Protein AF-A0A9D5VWL2-F1 (afdb_monomer)

Mean predicted aligned error: 18.26 Å

Secondary structure (DSSP, 8-state):
--SSTTTS-HHHHHHHHHHHHHHHHH-GGGTEEEEEEEEEEEETTEEEEEEEEEE-HHHHHHHHHHHHHHHHTTSPEEEEEEEEE-TT-SS-B-TT-TT-TT---HHHHHHHHHHHHTT-EEE-GGGT-S---GGGGG--SS--HHHHHHHHHHTT-SEEEEEEEEEEEEEEEETTTEEEEEEEEEEEEEETTTTEEEEEEEEEEEEEESSHHHHHHHHHHHHHHHHHHHHHHHHHHHHHHS----TTS-EEEEEEEES--SHHHHHHHHHHHHTSTTEEEEEEEEE-SSEEEEEEEESS-HHHHHHHHHT---SSEEEEEEEE-SSEEEEEEEE--

Solvent-accessible surface area (backbone atoms only — not comparable to full-atom values): 18594 Å² total; per-residue (Å²): 142,82,82,64,70,90,80,47,63,68,68,62,49,66,76,41,41,68,63,53,50,52,56,51,69,71,49,51,73,78,38,48,74,47,74,45,80,75,46,77,49,83,53,99,91,48,80,48,74,44,68,49,69,47,63,41,63,69,55,51,50,54,55,47,49,52,47,53,50,55,71,61,64,75,44,62,40,30,30,61,50,47,15,35,27,51,54,89,56,94,58,71,44,35,39,69,36,71,91,48,40,66,44,76,48,72,63,48,52,52,47,46,54,53,41,42,77,73,63,37,44,70,46,61,61,45,80,73,60,92,77,71,67,75,88,37,70,82,60,57,69,70,69,52,72,66,55,45,40,56,53,26,55,77,69,70,26,46,27,31,38,40,28,46,35,38,24,42,82,47,93,53,63,56,78,96,56,34,34,29,14,29,3,39,27,39,42,39,28,29,35,44,91,77,68,44,78,60,30,68,33,75,29,70,29,75,31,79,28,67,46,62,52,61,23,11,51,53,10,27,52,49,8,44,52,54,28,44,54,51,32,48,51,36,47,50,46,55,66,57,66,40,77,64,82,50,91,76,67,56,42,74,34,38,35,43,36,31,63,38,61,48,61,71,58,42,52,52,49,53,49,54,51,60,71,32,90,47,43,77,46,78,44,81,73,44,86,52,77,41,42,34,32,34,39,30,36,28,45,67,53,50,67,60,51,52,55,56,56,71,70,59,85,57,92,64,34,50,75,45,77,80,44,81,46,92,57,27,38,35,34,34,48,39,78,54,130

Radius of gyration: 28.75 Å; Cα contacts (8 Å, |Δi|>4): 611; chains: 1; bounding box: 78×52×86 Å

pLDDT: mean 79.82, std 15.48, range [30.97, 97.81]

Foldseek 3Di:
DPPPPVPDDPVLCVVCVVVLVCVCVVCVVQFFPDKDFPDWDDDDPDIDTDIDTDTDPVSSVVVVVVVVCVVLVPAFEEEEWEWEAFVPDPDTDTLLAQVHNLDDDPLSVLLCVVCVVVSHHYDDCSVPDPGDDPVSNPPDNADDLVRQLVVCVVVVTQKYKYKYKYKDWDPDDDPPQKTKIKIKMWIWMAGSVPSDTQDIDIFMFIDIDRDRRVRRVVRRSVRSNVRSVRRVCSNVVVVPVCPHPPPDFWDKAKEKEFQCLDVVLVVVLQVVLCVQPQWDDWDFPADDNGITMIITIGRDFQVVSVVSLQPDDDDFWDKDFPDTDRRYTYIYTGGDD

Sequence (337 aa):
ILATYDVIPQDLLIKNFQVLNELIYSDPNKFIQSYKVLTNAKSANIYRVIIEATVVNQKIQEALSKIITASTSNMPKILIAVSEQTIGDKSFKYFWDIKNPFVKTDSEQNIAEKLKTKGFTTIMPSSVLKTLPDDLANYTPELDNKQAIDLANMFQAEVIIIGKAASAIGENTMGSNLKSLNGNVNLKAFRVQTGEEIAASNKTATIANSNEVIGGKEALKQAVSTACDEIINQIISLSQNKPKATTGGGINLEILVEGASSLAYFEAFTKALKETEGVKEVKIKEMGVDANTLAISFKGISKSLAEALMTKQFEQFGINIYEVSDTGLKIKIIPKN

Nearest PDB structures (foldseek):
  4hrv-assembly1_B  TM=5.912E-01  e=1.262E-05  Neisseria meningitidis
  4uv2-assembly2_M  TM=5.137E-01  e=5.556E-06  Escherichia coli str. K-12 substr. MC4100
  4kwy-assembly1_A  TM=4.530E-01  e=1.123E-05  Caulobacter vibrioides CB15
  4kwy-assembly2_B  TM=4.613E-01  e=2.550E-05  Caulobacter vibrioides CB15
  1ozb-assembly2_G  TM=5.161E-01  e=8.799E-02  Haemophilus influenzae

Structure (mmCIF, N/CA/C/O backbone):
data_AF-A0A9D5VWL2-F1
#
_entry.id   AF-A0A9D5VWL2-F1
#
loop_
_atom_site.group_PDB
_atom_site.id
_atom_site.type_symbol
_atom_site.label_atom_id
_atom_site.label_alt_id
_atom_site.label_comp_id
_atom_site.label_asym_id
_atom_site.label_entity_id
_atom_site.label_seq_id
_atom_site.pdbx_PDB_ins_code
_atom_site.Cartn_x
_atom_site.Cartn_y
_atom_site.Cartn_z
_atom_site.occupancy
_atom_site.B_iso_or_equiv
_atom_site.auth_seq_id
_atom_site.auth_comp_id
_atom_site.auth_asym_id
_atom_site.auth_atom_id
_atom_site.pdbx_PDB_model_num
ATOM 1 N N . ILE A 1 1 ? 4.594 17.806 38.365 1.00 41.31 1 ILE A N 1
ATOM 2 C CA . ILE A 1 1 ? 4.865 17.624 36.915 1.00 41.31 1 ILE A CA 1
ATOM 3 C C . ILE A 1 1 ? 6.254 18.197 36.598 1.00 41.31 1 ILE A C 1
ATOM 5 O O . ILE A 1 1 ? 6.394 19.076 35.767 1.00 41.31 1 ILE A O 1
ATOM 9 N N . LEU A 1 2 ? 7.290 17.762 37.322 1.00 35.09 2 LEU A N 1
ATOM 10 C CA . LEU A 1 2 ? 8.664 18.271 37.150 1.00 35.09 2 LEU A CA 1
ATOM 11 C C . LEU A 1 2 ? 9.697 17.143 36.988 1.00 35.09 2 LEU A C 1
ATOM 13 O O . LEU A 1 2 ? 10.868 17.425 36.806 1.00 35.09 2 LEU A O 1
ATOM 17 N N . ALA A 1 3 ? 9.263 15.877 36.989 1.00 40.19 3 ALA A N 1
ATOM 18 C CA . ALA A 1 3 ? 10.139 14.705 36.875 1.00 40.19 3 ALA A CA 1
ATOM 19 C C . ALA A 1 3 ? 10.016 13.963 35.525 1.00 40.19 3 ALA A C 1
ATOM 21 O O . ALA A 1 3 ? 10.577 12.889 35.360 1.00 40.19 3 ALA A O 1
ATOM 22 N N . THR A 1 4 ? 9.259 14.496 34.559 1.00 44.75 4 THR A N 1
ATOM 23 C CA . THR A 1 4 ? 8.982 13.828 33.269 1.00 44.75 4 THR A CA 1
ATOM 24 C C . THR A 1 4 ? 9.866 14.292 32.108 1.00 44.75 4 THR A C 1
ATOM 26 O O . THR A 1 4 ? 9.791 13.696 31.037 1.00 44.75 4 THR A O 1
ATOM 29 N N . TYR A 1 5 ? 10.702 15.320 32.295 1.00 42.91 5 TYR A N 1
ATOM 30 C CA . TYR A 1 5 ? 11.527 15.888 31.219 1.00 42.91 5 TYR A CA 1
ATOM 31 C C . TYR A 1 5 ? 12.789 15.073 30.904 1.00 42.91 5 TYR A C 1
ATOM 33 O O . TYR A 1 5 ? 13.210 15.054 29.754 1.00 42.91 5 TYR A O 1
ATOM 41 N N . ASP A 1 6 ? 13.337 14.332 31.870 1.00 46.66 6 ASP A N 1
ATOM 42 C CA . ASP A 1 6 ? 14.599 13.596 31.678 1.00 46.66 6 ASP A CA 1
ATOM 43 C C . ASP A 1 6 ? 14.437 12.230 30.989 1.00 46.66 6 ASP A C 1
ATOM 45 O O . ASP A 1 6 ? 15.422 11.542 30.729 1.00 46.66 6 ASP A O 1
ATOM 49 N N . VAL A 1 7 ? 13.203 11.805 30.692 1.00 51.38 7 VAL A N 1
ATOM 50 C CA . VAL A 1 7 ? 12.918 10.428 30.238 1.00 51.38 7 VAL A CA 1
ATOM 51 C C . VAL A 1 7 ? 12.202 10.381 28.880 1.00 51.38 7 VAL A C 1
ATOM 53 O O . VAL A 1 7 ? 12.113 9.312 28.278 1.00 51.38 7 VAL A O 1
ATOM 56 N N . ILE A 1 8 ? 11.684 11.504 28.362 1.00 52.38 8 ILE A N 1
ATOM 57 C CA . ILE A 1 8 ? 10.807 11.502 27.177 1.00 52.38 8 ILE A CA 1
ATOM 58 C C . ILE A 1 8 ? 11.130 12.682 26.247 1.00 52.38 8 ILE A C 1
ATOM 60 O O . ILE A 1 8 ? 11.147 13.824 26.708 1.00 52.38 8 ILE A O 1
ATOM 64 N N . PRO A 1 9 ? 11.310 12.451 24.929 1.00 54.66 9 PRO A N 1
ATOM 65 C CA . PRO A 1 9 ? 11.438 13.528 23.953 1.00 54.66 9 PRO A CA 1
ATOM 66 C C . PRO A 1 9 ? 10.225 14.466 23.994 1.00 54.66 9 PRO A C 1
ATOM 68 O O . PRO A 1 9 ? 9.074 14.021 23.981 1.00 54.66 9 PRO A O 1
ATOM 71 N N . GLN A 1 10 ? 10.483 15.771 24.013 1.00 52.12 10 GLN A N 1
ATOM 72 C CA . GLN A 1 10 ? 9.472 16.817 24.191 1.00 52.12 10 GLN A CA 1
ATOM 73 C C . GLN A 1 10 ? 8.321 16.730 23.169 1.00 52.12 10 GLN A C 1
ATOM 75 O O . GLN A 1 10 ? 7.158 16.943 23.517 1.00 52.12 10 GLN A O 1
ATOM 80 N N . ASP A 1 11 ? 8.616 16.314 21.939 1.00 54.50 11 ASP A N 1
ATOM 81 C CA . ASP A 1 11 ? 7.633 16.192 20.855 1.00 54.50 11 ASP A CA 1
ATOM 82 C C . ASP A 1 11 ? 6.585 15.094 21.115 1.00 54.50 11 ASP A C 1
ATOM 84 O O . ASP A 1 11 ? 5.405 15.238 20.781 1.00 54.50 11 ASP A O 1
ATOM 88 N N . LEU A 1 12 ? 6.995 13.998 21.764 1.00 52.16 12 LEU A N 1
ATOM 89 C CA . LEU A 1 12 ? 6.129 12.869 22.122 1.00 52.16 12 LEU A CA 1
ATOM 90 C C . LEU A 1 12 ? 5.201 13.204 23.293 1.00 52.16 12 LEU A C 1
ATOM 92 O O . LEU A 1 12 ? 4.050 12.754 23.304 1.00 52.16 12 LEU A O 1
ATOM 96 N N . LEU A 1 13 ? 5.687 14.015 24.239 1.00 58.09 13 LEU A N 1
ATOM 97 C CA . LEU A 1 13 ? 4.902 14.550 25.352 1.00 58.09 13 LEU A CA 1
ATOM 98 C C . LEU A 1 13 ? 3.802 15.484 24.855 1.00 58.09 13 LEU A C 1
ATOM 100 O O . LEU A 1 13 ? 2.656 15.337 25.267 1.00 58.09 13 LEU A O 1
ATOM 104 N N . ILE A 1 14 ? 4.132 16.410 23.950 1.00 58.59 14 ILE A N 1
ATOM 105 C CA . ILE A 1 14 ? 3.170 17.384 23.417 1.00 58.59 14 ILE A CA 1
ATOM 106 C C . ILE A 1 14 ? 2.076 16.673 22.613 1.00 58.59 14 ILE A C 1
ATOM 108 O O . ILE A 1 14 ? 0.892 16.940 22.815 1.00 58.59 14 ILE A O 1
ATOM 112 N N . LYS A 1 15 ? 2.452 15.723 21.745 1.00 54.62 15 LYS A N 1
ATOM 113 C CA . LYS A 1 15 ? 1.503 15.011 20.875 1.00 54.62 15 LYS A CA 1
ATOM 114 C C . LYS A 1 15 ? 0.511 14.133 21.645 1.00 54.62 15 LYS A C 1
ATOM 116 O O . LYS A 1 15 ? -0.630 13.995 21.216 1.00 54.62 15 LYS A O 1
ATOM 121 N N . ASN A 1 16 ? 0.933 13.546 22.765 1.00 55.56 16 ASN A N 1
ATOM 122 C CA . ASN A 1 16 ? 0.129 12.582 23.524 1.00 55.56 16 ASN A CA 1
ATOM 123 C C . ASN A 1 16 ? -0.285 13.098 24.914 1.00 55.56 16 ASN A C 1
ATOM 125 O O . ASN A 1 16 ? -0.744 12.312 25.742 1.00 55.56 16 ASN A O 1
ATOM 129 N N . PHE A 1 17 ? -0.148 14.405 25.174 1.00 59.59 17 PHE A N 1
ATOM 130 C CA . PHE A 1 17 ? -0.341 15.012 26.495 1.00 59.59 17 PHE A CA 1
ATOM 131 C C . PHE A 1 17 ? -1.689 14.656 27.126 1.00 59.59 17 PHE A C 1
ATOM 133 O O . PHE A 1 17 ? -1.739 14.286 28.292 1.00 59.59 17 PHE A O 1
ATOM 140 N N . GLN A 1 18 ? -2.776 14.706 26.354 1.00 55.84 18 GLN A N 1
ATOM 141 C CA . GLN A 1 18 ? -4.122 14.433 26.859 1.00 55.84 18 GLN A CA 1
ATOM 142 C C . GLN A 1 18 ? -4.289 12.981 27.339 1.00 55.84 18 GLN A C 1
ATOM 144 O O . GLN A 1 18 ? -4.791 12.753 28.436 1.00 55.84 18 GLN A O 1
ATOM 149 N N . VAL A 1 19 ? -3.794 12.013 26.563 1.00 60.94 19 VAL A N 1
ATOM 150 C CA . VAL A 1 19 ? -3.854 10.576 26.890 1.00 60.94 19 VAL A CA 1
ATOM 151 C C . VAL A 1 19 ? -2.970 10.253 28.095 1.00 60.94 19 VAL A C 1
ATOM 153 O O . VAL A 1 19 ? -3.356 9.486 28.976 1.00 60.94 19 VAL A O 1
ATOM 156 N N . LEU A 1 20 ? -1.790 10.877 28.164 1.00 60.69 20 LEU A N 1
ATOM 157 C CA . LEU A 1 20 ? -0.893 10.777 29.314 1.00 60.69 20 LEU A CA 1
ATOM 158 C C . LEU A 1 20 ? -1.557 11.300 30.586 1.00 60.69 20 LEU A C 1
ATOM 160 O O . LEU A 1 20 ? -1.465 10.669 31.638 1.00 60.69 20 LEU A O 1
ATOM 164 N N . ASN A 1 21 ? -2.246 12.433 30.472 1.00 61.19 21 ASN A N 1
ATOM 165 C CA . ASN A 1 21 ? -2.951 13.053 31.578 1.00 61.19 21 ASN A CA 1
ATOM 166 C C . ASN A 1 21 ? -4.068 12.138 32.087 1.00 61.19 21 ASN A C 1
ATOM 168 O O . ASN A 1 21 ? -4.123 11.832 33.274 1.00 61.19 21 ASN A O 1
ATOM 172 N N . GLU A 1 22 ? -4.918 11.644 31.188 1.00 63.41 22 GLU A N 1
ATOM 173 C CA . GLU A 1 22 ? -6.019 10.742 31.534 1.00 63.41 22 GLU A CA 1
ATOM 174 C C . GLU A 1 22 ? -5.522 9.451 32.190 1.00 63.41 22 GLU A C 1
ATOM 176 O O . GLU A 1 22 ? -6.077 9.041 33.206 1.00 63.41 22 GLU A O 1
ATOM 181 N N . LEU A 1 23 ? -4.441 8.841 31.695 1.00 65.12 23 LEU A N 1
ATOM 182 C CA . LEU A 1 23 ? -3.920 7.601 32.272 1.00 65.12 23 LEU A CA 1
ATOM 183 C C . LEU A 1 23 ? -3.335 7.811 33.674 1.00 65.12 23 LEU A C 1
ATOM 185 O O . LEU A 1 23 ? -3.637 7.041 34.586 1.00 65.12 23 LEU A O 1
ATOM 189 N N . ILE A 1 24 ? -2.529 8.859 33.863 1.00 63.41 24 ILE A N 1
ATOM 190 C CA . ILE A 1 24 ? -1.919 9.163 35.165 1.00 63.41 24 ILE A CA 1
ATOM 191 C C . ILE A 1 24 ? -2.998 9.546 36.188 1.00 63.41 24 ILE A C 1
ATOM 193 O O . ILE A 1 24 ? -2.914 9.136 37.346 1.00 63.41 24 ILE A O 1
ATOM 197 N N . TYR A 1 25 ? -4.032 10.282 35.767 1.00 65.06 25 TYR A N 1
ATOM 198 C CA . TYR A 1 25 ? -5.139 10.675 36.642 1.00 65.06 25 TYR A CA 1
ATOM 199 C C . TYR A 1 25 ? -6.195 9.584 36.847 1.00 65.06 25 TYR A C 1
ATOM 201 O O . TYR A 1 25 ? -6.913 9.643 37.842 1.00 65.06 25 TYR A O 1
ATOM 209 N N . SER A 1 26 ? -6.282 8.586 35.961 1.00 66.44 26 SER A N 1
ATOM 210 C CA . SER A 1 26 ? -7.249 7.486 36.087 1.00 66.44 26 SER A CA 1
ATOM 211 C C . SER A 1 26 ? -6.971 6.581 37.286 1.00 66.44 26 SER A C 1
ATOM 213 O O . SER A 1 26 ? -7.908 6.080 37.904 1.00 66.44 26 SER A O 1
ATOM 215 N N . ASP A 1 27 ? -5.697 6.382 37.638 1.00 70.31 27 ASP A N 1
ATOM 216 C CA . ASP A 1 27 ? -5.312 5.593 38.807 1.00 70.31 27 ASP A CA 1
ATOM 217 C C . ASP A 1 27 ? -3.950 6.039 39.375 1.00 70.31 27 ASP A C 1
ATOM 219 O O . ASP A 1 27 ? -2.923 5.378 39.173 1.00 70.31 27 ASP A O 1
ATOM 223 N N . PRO A 1 28 ? -3.912 7.170 40.103 1.00 66.75 28 PRO A N 1
ATOM 224 C CA . PRO A 1 28 ? -2.672 7.735 40.635 1.00 66.75 28 PRO A CA 1
ATOM 225 C C . PRO A 1 28 ? -1.938 6.782 41.590 1.00 66.75 28 PRO A C 1
ATOM 227 O O . PRO A 1 28 ? -0.707 6.781 41.662 1.00 66.75 28 PRO A O 1
ATOM 230 N N . ASN A 1 29 ? -2.686 5.921 42.289 1.00 70.62 29 ASN A N 1
ATOM 231 C CA . ASN A 1 29 ? -2.156 4.978 43.275 1.00 70.62 29 ASN A CA 1
ATOM 232 C C . ASN A 1 29 ? -1.270 3.898 42.641 1.00 70.62 29 ASN A C 1
ATOM 234 O O . ASN A 1 29 ? -0.417 3.325 43.317 1.00 70.62 29 ASN A O 1
ATOM 238 N N . LYS A 1 30 ? -1.418 3.630 41.337 1.00 72.44 30 LYS A N 1
ATOM 239 C CA . LYS A 1 30 ? -0.537 2.695 40.622 1.00 72.44 30 LYS A CA 1
ATOM 240 C C . LYS A 1 30 ? 0.874 3.236 40.418 1.00 72.44 30 LYS A C 1
ATOM 242 O O . LYS A 1 30 ? 1.800 2.430 40.293 1.00 72.44 30 LYS A O 1
ATOM 247 N N . PHE A 1 31 ? 1.039 4.558 40.386 1.00 70.62 31 PHE A N 1
ATOM 248 C CA . PHE A 1 31 ? 2.293 5.224 40.023 1.00 70.62 31 PHE A CA 1
ATOM 249 C C . PHE A 1 31 ? 3.045 5.804 41.224 1.00 70.62 31 PHE A C 1
ATOM 251 O O . PHE A 1 31 ? 4.252 6.025 41.130 1.00 70.62 31 PHE A O 1
ATOM 258 N N . ILE A 1 32 ? 2.360 6.025 42.347 1.00 76.88 32 ILE A N 1
ATOM 259 C CA . ILE A 1 32 ? 2.941 6.573 43.577 1.00 76.88 32 ILE A CA 1
ATOM 260 C C . ILE A 1 32 ? 3.442 5.424 44.463 1.00 76.88 32 ILE A C 1
ATOM 262 O O . ILE A 1 32 ? 2.683 4.534 44.831 1.00 76.88 32 ILE A O 1
ATOM 266 N N . GLN A 1 33 ? 4.727 5.445 44.813 1.00 78.00 33 GLN A N 1
ATOM 267 C CA . GLN A 1 33 ? 5.348 4.498 45.744 1.00 78.00 33 GLN A CA 1
ATOM 268 C C . GLN A 1 33 ? 5.167 4.934 47.198 1.00 78.00 33 GLN A C 1
ATOM 270 O O . GLN A 1 33 ? 4.876 4.122 48.072 1.00 78.00 33 GLN A O 1
ATOM 275 N N . SER A 1 34 ? 5.360 6.222 47.460 1.00 78.88 34 SER A N 1
ATOM 276 C CA . SER A 1 34 ? 5.149 6.830 48.768 1.00 78.88 34 SER A CA 1
ATOM 277 C C . SER A 1 34 ? 4.884 8.318 48.603 1.00 78.88 34 SER A C 1
ATOM 279 O O . SER A 1 34 ? 5.230 8.912 47.582 1.00 78.88 34 SER A O 1
ATOM 281 N N . TYR A 1 35 ? 4.259 8.936 49.600 1.00 80.00 35 TYR A N 1
ATOM 282 C CA . TYR A 1 35 ? 4.135 10.384 49.651 1.00 80.00 35 TYR A CA 1
ATOM 283 C C . TYR A 1 35 ? 4.299 10.890 51.079 1.00 80.00 35 TYR A C 1
ATOM 285 O O . TYR A 1 35 ? 4.006 10.192 52.050 1.00 80.00 35 TYR A O 1
ATOM 293 N N . LYS A 1 36 ? 4.754 12.132 51.194 1.00 82.69 36 LYS A N 1
ATOM 294 C CA . LYS A 1 36 ? 4.872 12.873 52.440 1.00 82.69 36 LYS A CA 1
ATOM 295 C C . LYS A 1 36 ? 4.123 14.186 52.297 1.00 82.69 36 LYS A C 1
ATOM 297 O O . LYS A 1 36 ? 4.328 14.932 51.343 1.00 82.69 36 LYS A O 1
ATOM 302 N N . VAL A 1 37 ? 3.257 14.484 53.260 1.00 81.69 37 VAL A N 1
ATOM 303 C CA . VAL A 1 37 ? 2.606 15.794 53.337 1.00 81.69 37 VAL A CA 1
ATOM 304 C C . VAL A 1 37 ? 3.633 16.805 53.834 1.00 81.69 37 VAL A C 1
ATOM 306 O O . VAL A 1 37 ? 4.144 16.677 54.944 1.00 81.69 37 VAL A O 1
ATOM 309 N N . LEU A 1 38 ? 3.946 17.793 53.002 1.00 80.12 38 LEU A N 1
ATOM 310 C CA . LEU A 1 38 ? 4.886 18.860 53.337 1.00 80.12 38 LEU A CA 1
ATOM 311 C C . LEU A 1 38 ? 4.200 19.968 54.132 1.00 80.12 38 LEU A C 1
ATOM 313 O O . LEU A 1 38 ? 4.777 20.536 55.054 1.00 80.12 38 LEU A O 1
ATOM 317 N N . THR A 1 39 ? 2.962 20.299 53.769 1.00 75.12 39 THR A N 1
ATOM 318 C CA . THR A 1 39 ? 2.179 21.344 54.434 1.00 75.12 39 THR A CA 1
ATOM 319 C C . THR A 1 39 ? 0.697 21.094 54.201 1.00 75.12 39 THR A C 1
ATOM 321 O O . THR A 1 39 ? 0.285 20.709 53.104 1.00 75.12 39 THR A O 1
ATOM 324 N N . ASN A 1 40 ? -0.108 21.351 55.227 1.00 69.19 40 ASN A N 1
ATOM 325 C CA . ASN A 1 40 ? -1.548 21.498 55.098 1.00 69.19 40 ASN A CA 1
ATOM 326 C C . ASN A 1 40 ? -1.934 22.935 55.477 1.00 69.19 40 ASN A C 1
ATOM 328 O O . ASN A 1 40 ? -1.375 23.527 56.396 1.00 69.19 40 ASN A O 1
ATOM 332 N N . ALA A 1 41 ? -2.856 23.524 54.724 1.00 72.00 41 ALA A N 1
ATOM 333 C CA . ALA A 1 41 ? -3.416 24.831 55.029 1.00 72.00 41 ALA A CA 1
ATOM 334 C C . ALA A 1 41 ? -4.933 24.755 54.881 1.00 72.00 41 ALA A C 1
ATOM 336 O O . ALA A 1 41 ? -5.455 24.378 53.826 1.00 72.00 41 ALA A O 1
ATOM 337 N N . LYS A 1 42 ? -5.643 25.117 55.951 1.00 63.16 42 LYS A N 1
ATOM 338 C CA . LYS A 1 42 ? -7.099 25.231 55.950 1.00 63.16 42 LYS A CA 1
ATOM 339 C C . LYS A 1 42 ? -7.465 26.702 55.795 1.00 63.16 42 LYS A C 1
ATOM 341 O O . LYS A 1 42 ? -7.148 27.507 56.663 1.00 63.16 42 LYS A O 1
ATOM 346 N N . SER A 1 43 ? -8.135 27.047 54.699 1.00 61.28 43 SER A N 1
ATOM 347 C CA . SER A 1 43 ? -8.691 28.385 54.492 1.00 61.28 43 SER A CA 1
ATOM 348 C C . SER A 1 43 ? -10.176 28.260 54.174 1.00 61.28 43 SER A C 1
ATOM 350 O O . SER A 1 43 ? -10.546 27.659 53.166 1.00 61.28 43 SER A O 1
ATOM 352 N N . ALA A 1 44 ? -11.014 28.783 55.076 1.00 69.88 44 ALA A N 1
ATOM 353 C CA . ALA A 1 44 ? -12.478 28.728 55.044 1.00 69.88 44 ALA A CA 1
ATOM 354 C C . ALA A 1 44 ? -13.047 27.322 54.752 1.00 69.88 44 ALA A C 1
ATOM 356 O O . ALA A 1 44 ? -13.224 26.534 55.679 1.00 69.88 44 ALA A O 1
ATOM 357 N N . ASN A 1 45 ? -13.299 27.007 53.477 1.00 77.06 45 ASN A N 1
ATOM 358 C CA . ASN A 1 45 ? -13.925 25.764 53.016 1.00 77.06 45 ASN A CA 1
ATOM 359 C C . ASN A 1 45 ? -13.029 24.923 52.084 1.00 77.06 45 ASN A C 1
ATOM 361 O O . ASN A 1 45 ? -13.493 23.954 51.492 1.00 77.06 45 ASN A O 1
ATOM 365 N N . ILE A 1 46 ? -11.755 25.297 51.921 1.00 56.59 46 ILE A N 1
ATOM 366 C CA . ILE A 1 46 ? -10.813 24.621 51.023 1.00 56.59 46 ILE A CA 1
ATOM 367 C C . ILE A 1 46 ? -9.629 24.105 51.837 1.00 56.59 46 ILE A C 1
ATOM 369 O O . ILE A 1 46 ? -8.959 24.851 52.558 1.00 56.59 46 ILE A O 1
ATOM 373 N N . TYR A 1 47 ? -9.367 22.809 51.694 1.00 72.31 47 TYR A N 1
ATOM 374 C CA . TYR A 1 47 ? -8.198 22.154 52.257 1.00 72.31 47 TYR A CA 1
ATOM 375 C C . TYR A 1 47 ? -7.121 22.081 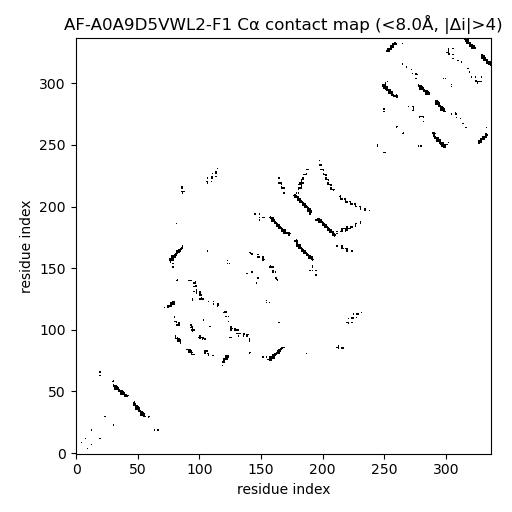51.174 1.00 72.31 47 TYR A C 1
ATOM 377 O O . TYR A 1 47 ? -7.311 21.426 50.150 1.00 72.31 47 TYR A O 1
ATOM 385 N N . ARG A 1 48 ? -6.008 22.795 51.360 1.00 69.38 48 ARG A N 1
ATOM 386 C CA . ARG A 1 48 ? -4.860 22.728 50.448 1.00 69.38 48 ARG A CA 1
ATOM 387 C C . ARG A 1 48 ? -3.774 21.883 51.088 1.00 69.38 48 ARG A C 1
ATOM 389 O O . ARG A 1 48 ? -3.341 22.171 52.202 1.00 69.38 48 ARG A O 1
ATOM 396 N N . VAL A 1 49 ? -3.342 20.851 50.372 1.00 76.12 49 VAL A N 1
ATOM 397 C CA . VAL A 1 49 ? -2.279 19.943 50.803 1.00 76.12 49 VAL A CA 1
ATOM 398 C C . VAL A 1 49 ? -1.176 19.989 49.765 1.00 76.12 49 VAL A C 1
ATOM 400 O O . VAL A 1 49 ? -1.430 19.785 48.579 1.00 76.12 49 VAL A O 1
ATOM 403 N N . ILE A 1 50 ? 0.042 20.261 50.214 1.00 70.00 50 ILE A N 1
ATOM 404 C CA . ILE A 1 50 ? 1.240 20.096 49.398 1.00 70.00 50 ILE A CA 1
ATOM 405 C C . ILE A 1 50 ? 1.855 18.757 49.779 1.00 70.00 50 ILE A C 1
ATOM 407 O O . ILE A 1 50 ? 2.104 18.499 50.960 1.00 70.00 50 ILE A O 1
ATOM 411 N N . ILE A 1 51 ? 2.093 17.915 48.778 1.00 76.00 51 ILE A N 1
ATOM 412 C CA . ILE A 1 51 ? 2.716 16.606 48.948 1.00 76.00 51 ILE A CA 1
ATOM 413 C C . ILE A 1 51 ? 4.005 16.518 48.138 1.00 76.00 51 ILE A C 1
ATOM 415 O O . ILE A 1 51 ? 4.088 17.021 47.019 1.00 76.00 51 ILE A O 1
ATOM 419 N N . GLU A 1 52 ? 4.987 15.838 48.707 1.00 70.31 52 GLU A N 1
ATOM 420 C CA . GLU A 1 52 ? 6.119 15.269 47.989 1.00 70.31 52 GLU A CA 1
ATOM 421 C C . GLU A 1 52 ? 5.797 13.799 47.739 1.00 70.31 52 GLU A C 1
ATOM 423 O O . GLU A 1 52 ? 5.456 13.083 48.678 1.00 70.31 52 GLU A O 1
ATOM 428 N N . ALA A 1 53 ? 5.846 13.352 46.488 1.00 75.69 53 ALA A N 1
ATOM 429 C CA . ALA A 1 53 ? 5.530 11.976 46.126 1.00 75.69 53 ALA A CA 1
ATOM 430 C C . ALA A 1 53 ? 6.723 11.325 45.425 1.00 75.69 53 ALA A C 1
ATOM 432 O O . ALA A 1 53 ? 7.255 11.871 44.459 1.00 75.69 53 ALA A O 1
ATOM 433 N N . THR A 1 54 ? 7.094 10.136 45.886 1.00 75.69 54 THR A N 1
ATOM 434 C CA . THR A 1 54 ? 8.043 9.251 45.213 1.00 75.69 54 THR A CA 1
ATOM 435 C C . THR A 1 54 ? 7.267 8.399 44.225 1.00 75.69 54 THR A C 1
ATOM 437 O O . THR A 1 54 ? 6.321 7.709 44.608 1.00 75.69 54 THR A O 1
ATOM 440 N N . VAL A 1 55 ? 7.652 8.441 42.952 1.00 76.81 55 VAL A N 1
ATOM 441 C CA . VAL A 1 55 ? 6.974 7.708 41.877 1.00 76.81 55 VAL A CA 1
ATOM 442 C C . VAL A 1 55 ? 7.776 6.495 41.421 1.00 76.81 55 VAL A C 1
ATOM 444 O O . VAL A 1 55 ? 9.006 6.499 41.434 1.00 76.81 55 VAL A O 1
ATOM 447 N N . VAL A 1 56 ? 7.075 5.445 40.992 1.00 78.94 56 VAL A N 1
ATOM 448 C CA . VAL A 1 56 ? 7.702 4.228 40.465 1.00 78.94 56 VAL A CA 1
ATOM 449 C C . VAL A 1 56 ? 8.051 4.437 38.991 1.00 78.94 56 VAL A C 1
ATOM 451 O O . VAL A 1 56 ? 7.205 4.255 38.112 1.00 78.94 56 VAL A O 1
ATOM 454 N N . ASN A 1 57 ? 9.311 4.776 38.712 1.00 68.12 57 ASN A N 1
ATOM 455 C CA . ASN A 1 57 ? 9.791 5.053 37.351 1.00 68.12 57 ASN A CA 1
ATOM 456 C C . ASN A 1 57 ? 9.493 3.920 36.358 1.00 68.12 57 ASN A C 1
ATOM 458 O O . ASN A 1 57 ? 9.037 4.192 35.252 1.00 68.12 57 ASN A O 1
ATOM 462 N N . GLN A 1 58 ? 9.671 2.658 36.756 1.00 70.31 58 GLN A N 1
ATOM 463 C CA . GLN A 1 58 ? 9.415 1.510 35.880 1.00 70.31 58 GLN A CA 1
ATOM 464 C C . GLN A 1 58 ? 7.944 1.421 35.443 1.00 70.31 58 GLN A C 1
ATOM 466 O O . GLN A 1 58 ? 7.659 1.212 34.269 1.00 70.31 58 GLN A O 1
ATOM 471 N N . LYS A 1 59 ? 6.991 1.645 36.356 1.00 69.38 59 LYS A N 1
ATOM 472 C CA . LYS A 1 59 ? 5.556 1.603 36.028 1.00 69.38 59 LYS A CA 1
ATOM 473 C C . LYS A 1 59 ? 5.137 2.760 35.132 1.00 69.38 59 LYS A C 1
ATOM 475 O O . LYS A 1 59 ? 4.279 2.590 34.269 1.00 69.38 59 LYS A O 1
ATOM 480 N N . ILE A 1 60 ? 5.752 3.927 35.326 1.00 67.00 60 ILE A N 1
ATOM 481 C CA . ILE A 1 60 ? 5.582 5.066 34.425 1.00 67.00 60 ILE A CA 1
ATOM 482 C C . ILE A 1 60 ? 6.126 4.694 33.041 1.00 67.00 60 ILE A C 1
ATOM 484 O O . ILE A 1 60 ? 5.407 4.834 32.060 1.00 67.00 60 ILE A O 1
ATOM 488 N N . GLN A 1 61 ? 7.329 4.126 32.948 1.00 62.78 61 GLN A N 1
ATOM 489 C CA . GLN A 1 61 ? 7.907 3.669 31.680 1.00 62.78 61 GLN A CA 1
ATOM 490 C C . GLN A 1 61 ? 7.065 2.588 30.981 1.00 62.78 61 GLN A C 1
ATOM 492 O O . GLN A 1 61 ? 6.884 2.660 29.770 1.00 62.78 61 GLN A O 1
ATOM 497 N N . GLU A 1 62 ? 6.499 1.626 31.709 1.00 66.81 62 GLU A N 1
ATOM 498 C CA . GLU A 1 62 ? 5.613 0.587 31.160 1.00 66.81 62 GLU A CA 1
ATOM 499 C C . GLU A 1 62 ? 4.266 1.145 30.672 1.00 66.81 62 GLU A C 1
ATOM 501 O O . GLU A 1 62 ? 3.740 0.730 29.639 1.00 66.81 62 GLU A O 1
ATOM 506 N N . ALA A 1 63 ? 3.685 2.098 31.401 1.00 63.56 63 ALA A N 1
ATOM 507 C CA . ALA A 1 63 ? 2.477 2.794 30.967 1.00 63.56 63 ALA A CA 1
ATOM 508 C C . ALA A 1 63 ? 2.740 3.635 29.708 1.00 63.56 63 ALA A C 1
ATOM 510 O O . ALA A 1 63 ? 1.941 3.633 28.770 1.00 63.56 63 ALA A O 1
ATOM 511 N N . LEU A 1 64 ? 3.896 4.298 29.658 1.00 60.72 64 LEU A N 1
ATOM 512 C CA . LEU A 1 64 ? 4.346 5.081 28.513 1.00 60.72 64 LEU A CA 1
ATOM 513 C C . LEU A 1 64 ? 4.663 4.209 27.299 1.00 60.72 64 LEU A C 1
ATOM 515 O O . LEU A 1 64 ? 4.282 4.569 26.190 1.00 60.72 64 LEU A O 1
ATOM 519 N N . SER A 1 65 ? 5.310 3.056 27.480 1.00 58.34 65 SER A N 1
ATOM 520 C CA . SER A 1 65 ? 5.620 2.142 26.378 1.00 58.34 65 SER A CA 1
ATOM 521 C C . SER A 1 65 ? 4.351 1.565 25.756 1.00 58.34 65 SER A C 1
ATOM 523 O O . SER A 1 65 ? 4.268 1.478 24.532 1.00 58.34 65 SER A O 1
ATOM 525 N N . LYS A 1 66 ? 3.320 1.271 26.559 1.00 57.81 66 LYS A N 1
ATOM 526 C CA . LYS A 1 66 ? 1.989 0.889 26.060 1.00 57.81 66 LYS A CA 1
ATOM 527 C C . LYS A 1 66 ? 1.341 1.995 25.234 1.00 57.81 66 LYS A C 1
ATOM 529 O O . LYS A 1 66 ? 0.766 1.691 24.196 1.00 57.81 66 LYS A O 1
ATOM 534 N N . ILE A 1 67 ? 1.467 3.257 25.650 1.00 53.81 67 ILE A N 1
ATOM 535 C CA . ILE A 1 67 ? 0.951 4.400 24.884 1.00 53.81 67 ILE A CA 1
ATOM 536 C C . ILE A 1 67 ? 1.738 4.575 23.595 1.00 53.81 67 ILE A C 1
ATOM 538 O O . ILE A 1 67 ? 1.124 4.631 22.547 1.00 53.81 67 ILE A O 1
ATOM 542 N N . ILE A 1 68 ? 3.071 4.602 23.634 1.00 49.00 68 ILE A N 1
ATOM 543 C CA . ILE A 1 68 ? 3.894 4.739 22.425 1.00 49.00 68 ILE A CA 1
ATOM 544 C C . ILE A 1 68 ? 3.582 3.604 21.453 1.00 49.00 68 ILE A C 1
ATOM 546 O O . ILE A 1 68 ? 3.388 3.872 20.275 1.00 49.00 68 ILE A O 1
ATOM 550 N N . THR A 1 69 ? 3.440 2.373 21.952 1.00 46.41 69 THR A N 1
ATOM 551 C CA . THR A 1 69 ? 3.026 1.218 21.146 1.00 46.41 69 THR A CA 1
ATOM 552 C C . THR A 1 69 ? 1.612 1.403 20.594 1.00 46.41 69 THR A C 1
ATOM 554 O O . THR A 1 69 ? 1.398 1.138 19.425 1.00 46.41 69 THR A O 1
ATOM 557 N N . ALA A 1 70 ? 0.653 1.927 21.363 1.00 42.81 70 ALA A N 1
ATOM 558 C CA . ALA A 1 70 ? -0.701 2.228 20.884 1.00 42.81 70 ALA A CA 1
ATOM 559 C C . ALA A 1 70 ? -0.751 3.407 19.883 1.00 42.81 70 ALA A C 1
ATOM 561 O O . ALA A 1 70 ? -1.548 3.397 18.949 1.00 42.81 70 ALA A O 1
ATOM 562 N N . SER A 1 71 ? 0.125 4.404 20.031 1.00 41.25 71 SER A N 1
ATOM 563 C CA . SER A 1 71 ? 0.258 5.573 19.153 1.00 41.25 71 SER A CA 1
ATOM 564 C C . SER A 1 71 ? 1.023 5.258 17.863 1.00 41.25 71 SER A C 1
ATOM 566 O O . SER A 1 71 ? 0.803 5.927 16.854 1.00 41.25 71 SER A O 1
ATOM 568 N N . THR A 1 72 ? 1.911 4.258 17.872 1.00 41.66 72 THR A N 1
ATOM 569 C CA . THR A 1 72 ? 2.548 3.690 16.670 1.00 41.66 72 THR A CA 1
ATOM 570 C C . THR A 1 72 ? 1.729 2.549 16.051 1.00 41.66 72 THR A C 1
ATOM 572 O O . THR A 1 72 ? 1.914 2.245 14.878 1.00 41.66 72 THR A O 1
ATOM 575 N N . SER A 1 73 ? 0.767 1.979 16.787 1.00 44.16 73 SER A N 1
ATOM 576 C CA . SER A 1 73 ? -0.156 0.910 16.360 1.00 44.16 73 SER A CA 1
ATOM 577 C C . SER A 1 73 ? -1.391 1.399 15.584 1.00 44.16 73 SER A C 1
ATOM 579 O O . SER A 1 73 ? -2.304 0.610 15.357 1.00 44.16 73 SER A O 1
ATOM 581 N N . ASN A 1 74 ? -1.455 2.666 15.163 1.00 52.16 74 ASN A N 1
ATOM 582 C CA . ASN A 1 74 ? -2.602 3.187 14.401 1.00 52.16 74 ASN A CA 1
ATOM 583 C C . ASN A 1 74 ? -2.299 3.439 12.911 1.00 52.16 74 ASN A C 1
ATOM 585 O O . ASN A 1 74 ? -3.098 4.067 12.220 1.00 52.16 74 ASN A O 1
ATOM 589 N N . MET A 1 75 ? -1.134 2.999 12.420 1.00 61.22 75 MET A N 1
ATOM 590 C CA . MET A 1 75 ? -0.786 3.062 10.998 1.00 61.22 75 MET A CA 1
ATOM 591 C C . MET A 1 75 ? -0.938 1.667 10.389 1.00 61.22 75 MET A C 1
ATOM 593 O O . MET A 1 75 ? -0.332 0.731 10.918 1.00 61.22 75 MET A O 1
ATOM 597 N N . PRO A 1 76 ? -1.714 1.520 9.300 1.00 73.88 76 PRO A N 1
ATOM 598 C CA . PRO A 1 76 ? -2.023 0.213 8.741 1.00 73.88 76 PRO A CA 1
ATOM 599 C C . PRO A 1 76 ? -0.742 -0.507 8.321 1.00 73.88 76 PRO A C 1
ATOM 601 O O . PRO A 1 76 ? 0.172 0.117 7.772 1.00 73.88 76 PRO A O 1
ATOM 604 N N . LYS A 1 77 ? -0.677 -1.821 8.546 1.00 86.88 77 LYS A N 1
ATOM 605 C CA . LYS A 1 77 ? 0.390 -2.655 7.976 1.00 86.88 77 LYS A CA 1
ATOM 606 C C . LYS A 1 77 ? 0.230 -2.717 6.460 1.00 86.88 77 LYS A C 1
ATOM 608 O O . LYS A 1 77 ? -0.788 -3.206 5.967 1.00 86.88 77 LYS A O 1
ATOM 613 N N . ILE A 1 78 ? 1.238 -2.239 5.734 1.00 91.94 78 ILE A N 1
ATOM 614 C CA . ILE A 1 78 ? 1.217 -2.163 4.273 1.00 91.94 78 ILE A CA 1
ATOM 615 C C . ILE A 1 78 ? 2.062 -3.287 3.680 1.00 91.94 78 ILE A C 1
ATOM 617 O O . ILE A 1 78 ? 3.281 -3.310 3.862 1.00 91.94 78 ILE A O 1
ATOM 621 N N . LEU A 1 79 ? 1.428 -4.192 2.938 1.00 93.00 79 LEU A N 1
ATOM 622 C CA . LEU A 1 79 ? 2.132 -5.114 2.052 1.00 93.00 79 LEU A CA 1
ATOM 623 C C . LEU A 1 79 ? 2.463 -4.403 0.740 1.00 93.00 79 LEU A C 1
ATOM 625 O O . LEU A 1 79 ? 1.612 -3.735 0.157 1.00 93.00 79 LEU A O 1
ATOM 629 N N . ILE A 1 80 ? 3.693 -4.563 0.271 1.00 93.69 80 ILE A N 1
ATOM 630 C CA . ILE A 1 80 ? 4.136 -4.045 -1.023 1.00 93.69 80 ILE A CA 1
ATOM 631 C C . ILE A 1 80 ? 4.350 -5.251 -1.930 1.00 93.69 80 ILE A C 1
ATOM 633 O O . ILE A 1 80 ? 5.063 -6.170 -1.541 1.00 93.69 80 ILE A O 1
ATOM 637 N N . ALA A 1 81 ? 3.708 -5.246 -3.095 1.00 93.56 81 ALA A N 1
ATOM 638 C CA . ALA A 1 81 ? 3.802 -6.286 -4.108 1.00 93.56 81 ALA A CA 1
ATOM 639 C C . ALA A 1 81 ? 3.947 -5.649 -5.493 1.00 93.56 81 ALA A C 1
ATOM 641 O O . ALA A 1 81 ? 2.976 -5.455 -6.225 1.00 93.56 81 ALA A O 1
ATOM 642 N N . VAL A 1 82 ? 5.181 -5.288 -5.843 1.00 94.94 82 VAL A N 1
ATOM 643 C CA . VAL A 1 82 ? 5.483 -4.610 -7.109 1.00 94.94 82 VAL A CA 1
ATOM 644 C C . VAL A 1 82 ? 6.425 -5.470 -7.932 1.00 94.94 82 VAL A C 1
ATOM 646 O O . VAL A 1 82 ? 7.523 -5.797 -7.489 1.00 94.94 82 VAL A O 1
ATOM 649 N N . SER A 1 83 ? 5.999 -5.825 -9.142 1.00 95.56 83 SER A N 1
ATOM 650 C CA . SER A 1 83 ? 6.861 -6.526 -10.085 1.00 95.56 83 SER A CA 1
ATOM 651 C C . SER A 1 83 ? 7.767 -5.540 -10.815 1.00 95.56 83 SER A C 1
ATOM 653 O O . SER A 1 83 ? 7.347 -4.443 -11.181 1.00 95.56 83 SER A O 1
ATOM 655 N N . GLU A 1 84 ? 9.021 -5.924 -11.036 1.00 96.75 84 GLU A N 1
ATOM 656 C CA . GLU A 1 84 ? 10.042 -5.051 -11.613 1.00 96.75 84 GLU A CA 1
ATOM 657 C C . GLU A 1 84 ? 10.729 -5.696 -12.819 1.00 96.75 84 GLU A C 1
ATOM 659 O O . GLU A 1 84 ? 11.177 -6.838 -12.745 1.00 96.75 84 GLU A O 1
ATOM 664 N N . GLN A 1 85 ? 10.873 -4.956 -13.916 1.00 97.12 85 GLN A N 1
ATOM 665 C CA . GLN A 1 85 ? 11.730 -5.336 -15.038 1.00 97.12 85 GLN A CA 1
ATOM 666 C C . GLN A 1 85 ? 12.682 -4.193 -15.384 1.00 97.12 85 GLN A C 1
ATOM 668 O O . GLN A 1 85 ? 12.262 -3.124 -15.815 1.00 97.12 85 GLN A O 1
ATOM 673 N N . THR A 1 86 ? 13.980 -4.414 -15.231 1.00 96.25 86 THR A N 1
ATOM 674 C CA . THR A 1 86 ? 15.002 -3.438 -15.615 1.00 96.25 86 THR A CA 1
ATOM 675 C C . THR A 1 86 ? 15.633 -3.783 -16.957 1.00 96.25 86 THR A C 1
ATOM 677 O O . THR A 1 86 ? 15.558 -4.922 -17.422 1.00 96.25 86 THR A O 1
ATOM 680 N N . ILE A 1 87 ? 16.274 -2.803 -17.594 1.00 95.25 87 ILE A N 1
ATOM 681 C CA . ILE A 1 87 ? 17.059 -3.034 -18.812 1.00 95.25 87 ILE A CA 1
ATOM 682 C C . ILE A 1 87 ? 18.085 -4.151 -18.558 1.00 95.25 87 ILE A C 1
ATOM 684 O O . ILE A 1 87 ? 18.905 -4.062 -17.644 1.00 95.25 87 ILE A O 1
ATOM 688 N N . GLY A 1 88 ? 18.027 -5.200 -19.382 1.00 92.06 88 GLY A N 1
ATOM 689 C CA . GLY A 1 88 ? 18.848 -6.410 -19.259 1.00 92.06 88 GLY A CA 1
ATOM 690 C C . GLY A 1 88 ? 18.127 -7.609 -18.629 1.00 92.06 88 GLY A C 1
ATOM 691 O O . GLY A 1 88 ? 18.570 -8.743 -18.820 1.00 92.06 88 GLY A O 1
ATOM 692 N N . ASP A 1 89 ? 16.997 -7.402 -17.945 1.00 93.81 89 ASP A N 1
ATOM 693 C CA . ASP A 1 89 ? 16.170 -8.497 -17.432 1.00 93.81 89 ASP A CA 1
ATOM 694 C C . ASP A 1 89 ? 15.338 -9.140 -18.556 1.00 93.81 89 ASP A C 1
ATOM 696 O O . ASP A 1 89 ? 14.699 -8.462 -19.365 1.00 93.81 89 ASP A O 1
ATOM 700 N N . LYS A 1 90 ? 15.277 -10.477 -18.567 1.00 91.38 90 LYS A N 1
ATOM 701 C CA . LYS A 1 90 ? 14.468 -11.240 -19.538 1.00 91.38 90 LYS A CA 1
ATOM 702 C C . LYS A 1 90 ? 12.972 -11.257 -19.211 1.00 91.38 90 LYS A C 1
ATOM 704 O O . LYS A 1 90 ? 12.160 -11.507 -20.095 1.00 91.38 90 LYS A O 1
ATOM 709 N N . SER A 1 91 ? 12.617 -11.041 -17.950 1.00 92.69 91 SER A N 1
ATOM 710 C CA . SER A 1 91 ? 11.247 -11.104 -17.443 1.00 92.69 91 SER A CA 1
ATOM 711 C C . SER A 1 91 ? 11.103 -10.245 -16.191 1.00 92.69 91 SER A C 1
ATOM 713 O O . SER A 1 91 ? 12.098 -9.866 -15.573 1.00 92.69 91 SER A O 1
ATOM 715 N N . PHE A 1 92 ? 9.858 -9.976 -15.796 1.00 94.81 92 PHE A N 1
ATOM 716 C CA . PHE A 1 92 ? 9.567 -9.336 -14.518 1.00 94.81 92 PHE A CA 1
ATOM 717 C C . PHE A 1 92 ? 10.030 -10.201 -13.344 1.00 94.81 92 PHE A C 1
ATOM 719 O O . PHE A 1 92 ? 9.893 -11.424 -13.349 1.00 94.81 92 PHE A O 1
ATOM 726 N N . LYS A 1 93 ? 10.548 -9.520 -12.332 1.00 93.81 93 LYS A N 1
ATOM 727 C CA . LYS A 1 93 ? 10.994 -10.024 -11.038 1.00 93.81 93 LYS A CA 1
ATOM 728 C C . LYS A 1 93 ? 9.953 -9.659 -9.988 1.00 93.81 93 LYS A C 1
ATOM 730 O O . LYS A 1 93 ? 9.529 -8.509 -9.942 1.00 93.81 93 LYS A O 1
ATOM 735 N N . TYR A 1 94 ? 9.527 -10.616 -9.172 1.00 92.88 94 TYR A N 1
ATOM 736 C CA . TYR A 1 94 ? 8.496 -10.413 -8.153 1.00 92.88 94 TYR A CA 1
ATOM 737 C C . TYR A 1 94 ? 8.615 -11.481 -7.064 1.00 92.88 94 TYR A C 1
ATOM 739 O O . TYR A 1 94 ? 8.982 -12.617 -7.356 1.00 92.88 94 TYR A O 1
ATOM 747 N N . PHE A 1 95 ? 8.327 -11.131 -5.805 1.00 89.62 95 PHE A N 1
ATOM 748 C CA . PHE A 1 95 ? 8.551 -12.061 -4.691 1.00 89.62 95 PHE A CA 1
ATOM 749 C C . PHE A 1 95 ? 7.528 -13.196 -4.636 1.00 89.62 95 PHE A C 1
ATOM 751 O O . PHE A 1 95 ? 7.811 -14.207 -4.015 1.00 89.62 95 PHE A O 1
ATOM 758 N N . TRP A 1 96 ? 6.336 -13.038 -5.222 1.00 90.50 96 TRP A N 1
ATOM 759 C CA . TRP A 1 96 ? 5.290 -14.070 -5.197 1.00 90.50 96 TRP A CA 1
ATOM 760 C C . TRP A 1 96 ? 5.458 -15.125 -6.301 1.00 90.50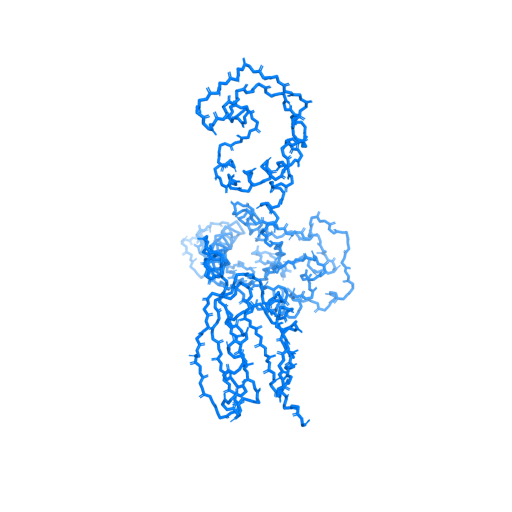 96 TRP A C 1
ATOM 762 O O . TRP A 1 96 ? 4.548 -15.911 -6.551 1.00 90.50 96 TRP A O 1
ATOM 772 N N . ASP A 1 97 ? 6.622 -15.168 -6.954 1.00 89.00 97 ASP A N 1
ATOM 773 C CA . ASP A 1 97 ? 7.013 -16.298 -7.790 1.00 89.00 97 ASP A CA 1
ATOM 774 C C . ASP A 1 97 ? 7.408 -17.475 -6.891 1.00 89.00 97 ASP A C 1
ATOM 776 O O . ASP A 1 97 ? 8.469 -17.468 -6.264 1.00 89.00 97 ASP A O 1
ATOM 780 N N . ILE A 1 98 ? 6.581 -18.522 -6.856 1.00 83.56 98 ILE A N 1
ATOM 781 C CA . ILE A 1 98 ? 6.870 -19.739 -6.084 1.00 83.56 98 ILE A CA 1
ATOM 782 C C . ILE A 1 98 ? 8.189 -20.409 -6.497 1.00 83.56 98 ILE A C 1
ATOM 784 O O . ILE A 1 98 ? 8.793 -21.120 -5.695 1.00 83.56 98 ILE A O 1
ATOM 788 N N . LYS A 1 99 ? 8.666 -20.174 -7.729 1.00 83.44 99 LYS A N 1
ATOM 789 C CA . LYS A 1 99 ? 9.942 -20.709 -8.221 1.00 83.44 99 LYS A CA 1
ATOM 790 C C . LYS A 1 99 ? 11.132 -19.892 -7.731 1.00 83.44 99 LYS A C 1
ATOM 792 O O . LYS A 1 99 ? 12.247 -20.411 -7.703 1.00 83.44 99 LYS A O 1
ATOM 797 N N . ASN A 1 100 ? 10.917 -18.630 -7.363 1.00 81.06 100 ASN A N 1
ATOM 798 C CA . ASN A 1 100 ? 11.968 -17.729 -6.910 1.00 81.06 100 ASN A CA 1
ATOM 799 C C . ASN A 1 100 ? 11.444 -16.673 -5.909 1.00 81.06 100 ASN A C 1
ATOM 801 O O . ASN A 1 100 ? 11.417 -15.480 -6.215 1.00 81.06 100 ASN A O 1
ATOM 805 N N . PRO A 1 101 ? 11.069 -17.078 -4.681 1.00 68.69 101 PRO A N 1
ATOM 806 C CA . PRO A 1 101 ? 10.389 -16.190 -3.735 1.00 68.69 101 PRO A CA 1
ATOM 807 C C . PRO A 1 101 ? 11.313 -15.177 -3.037 1.00 68.69 101 PRO A C 1
ATOM 809 O O . PRO A 1 101 ? 10.865 -14.308 -2.290 1.00 68.69 101 PRO A O 1
ATOM 812 N N . PHE A 1 102 ? 12.626 -15.290 -3.251 1.00 70.62 102 PHE A N 1
ATOM 813 C CA . PHE A 1 102 ? 13.651 -14.493 -2.568 1.00 70.62 102 PHE A CA 1
ATOM 814 C C . PHE A 1 102 ? 14.030 -13.217 -3.321 1.00 70.62 102 PHE A C 1
ATOM 816 O O . PHE A 1 102 ? 14.959 -12.508 -2.927 1.00 70.62 102 PHE A O 1
ATOM 823 N N . VAL A 1 103 ? 13.341 -12.931 -4.423 1.00 79.88 103 VAL A N 1
ATOM 824 C CA . VAL A 1 103 ? 13.637 -11.776 -5.259 1.00 79.88 103 VAL A CA 1
ATOM 825 C C . VAL A 1 103 ? 13.292 -10.496 -4.508 1.00 79.88 103 VAL A C 1
ATOM 827 O O . VAL A 1 103 ? 12.178 -10.313 -4.022 1.00 79.88 103 VAL A O 1
ATOM 830 N N . LYS A 1 104 ? 14.280 -9.606 -4.414 1.00 80.06 104 LYS A N 1
ATOM 831 C CA . LYS A 1 104 ? 14.130 -8.251 -3.887 1.00 80.06 104 LYS A CA 1
ATOM 832 C C . LYS A 1 104 ? 14.278 -7.281 -5.044 1.00 80.06 104 LYS A C 1
ATOM 834 O O . LYS A 1 104 ? 15.304 -7.300 -5.723 1.00 80.06 104 LYS A O 1
ATOM 839 N N . THR A 1 105 ? 13.249 -6.480 -5.282 1.00 89.69 105 THR A N 1
ATOM 840 C CA . THR A 1 105 ? 13.265 -5.448 -6.322 1.00 89.69 105 THR A CA 1
ATOM 841 C C . THR A 1 105 ? 13.689 -4.105 -5.730 1.00 89.69 105 THR A C 1
ATOM 843 O O . THR A 1 105 ? 13.411 -3.814 -4.560 1.00 89.69 105 THR A O 1
ATOM 846 N N . ASP A 1 106 ? 14.357 -3.276 -6.536 1.00 91.81 106 ASP A N 1
ATOM 847 C CA . ASP A 1 106 ? 14.785 -1.941 -6.101 1.00 91.81 106 ASP A CA 1
ATOM 848 C C . ASP A 1 106 ? 13.549 -1.050 -5.833 1.00 91.81 106 ASP A C 1
ATOM 850 O O . ASP A 1 106 ? 13.539 -0.228 -4.910 1.00 91.81 106 ASP A O 1
ATOM 854 N N . SER A 1 107 ? 12.472 -1.258 -6.599 1.00 94.00 107 SER A N 1
ATOM 855 C CA . SER A 1 107 ? 11.185 -0.568 -6.470 1.00 94.00 107 SER A CA 1
ATOM 856 C C . SER A 1 107 ? 10.511 -0.830 -5.124 1.00 94.00 107 SER A C 1
ATOM 858 O O . SER A 1 107 ? 10.133 0.122 -4.439 1.00 94.00 107 SER A O 1
ATOM 860 N N . GLU A 1 108 ? 10.380 -2.093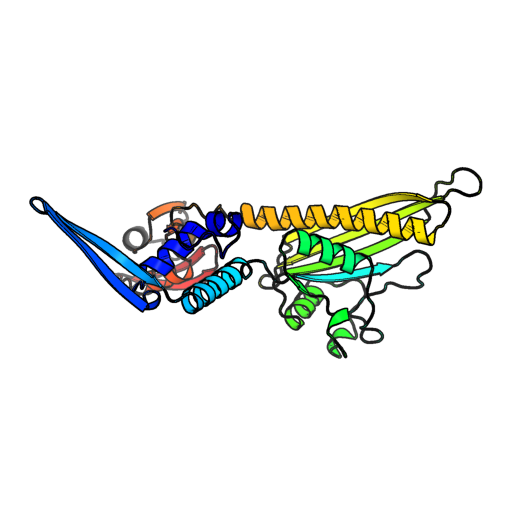 -4.704 1.00 92.19 108 GLU A N 1
ATOM 861 C CA . GLU A 1 108 ? 9.757 -2.424 -3.416 1.00 92.19 108 GLU A CA 1
ATOM 862 C C . GLU A 1 108 ? 10.558 -1.860 -2.244 1.00 92.19 108 GLU A C 1
ATOM 864 O O . GLU A 1 108 ? 9.973 -1.324 -1.300 1.00 92.19 108 GLU A O 1
ATOM 869 N N . GLN A 1 109 ? 11.891 -1.919 -2.320 1.00 91.62 109 GLN A N 1
ATOM 870 C CA . GLN A 1 109 ? 12.754 -1.325 -1.304 1.00 91.62 109 GLN A CA 1
ATOM 871 C C . GLN A 1 109 ? 12.575 0.199 -1.238 1.00 91.62 109 GLN A C 1
ATOM 873 O O . GLN A 1 109 ? 12.425 0.751 -0.147 1.00 91.62 109 GLN A O 1
ATOM 878 N N . ASN A 1 110 ? 12.527 0.882 -2.386 1.00 92.75 110 ASN A N 1
ATOM 879 C CA . ASN A 1 110 ? 12.324 2.329 -2.428 1.00 92.75 110 ASN A CA 1
ATOM 880 C C . ASN A 1 110 ? 10.980 2.747 -1.810 1.00 92.75 110 ASN A C 1
ATOM 882 O O . ASN A 1 110 ? 10.927 3.680 -1.004 1.00 92.75 110 ASN A O 1
ATOM 886 N N . ILE A 1 111 ? 9.906 2.027 -2.147 1.00 94.31 111 ILE A N 1
ATOM 887 C CA . ILE A 1 111 ? 8.569 2.254 -1.585 1.00 94.31 111 ILE A CA 1
ATOM 888 C C . ILE A 1 111 ? 8.587 2.008 -0.073 1.00 94.31 111 ILE A C 1
ATOM 890 O O . ILE A 1 111 ? 8.075 2.827 0.693 1.00 94.31 111 ILE A O 1
ATOM 894 N N . ALA A 1 112 ? 9.210 0.913 0.375 1.00 91.75 112 ALA A N 1
ATOM 895 C CA . ALA A 1 112 ? 9.289 0.563 1.788 1.00 91.75 112 ALA A CA 1
ATOM 896 C C . ALA A 1 112 ? 10.022 1.631 2.611 1.00 91.75 112 ALA A C 1
ATOM 898 O O . ALA A 1 112 ? 9.535 2.035 3.669 1.00 91.75 112 ALA A O 1
ATOM 899 N N . GLU A 1 113 ? 11.165 2.116 2.120 1.00 90.94 113 GLU A N 1
ATOM 900 C CA . GLU A 1 113 ? 11.938 3.183 2.757 1.00 90.94 113 GLU A CA 1
ATOM 901 C C . GLU A 1 113 ? 11.111 4.467 2.875 1.00 90.94 113 GLU A C 1
ATOM 903 O O . GLU A 1 113 ? 11.018 5.043 3.962 1.00 90.94 113 GLU A O 1
ATOM 908 N N . LYS A 1 114 ? 10.430 4.876 1.797 1.00 89.75 114 LYS A N 1
ATOM 909 C CA . LYS A 1 114 ? 9.567 6.065 1.795 1.00 89.75 114 LYS A CA 1
ATOM 910 C C . LYS A 1 114 ? 8.410 5.959 2.774 1.00 89.75 114 LYS A C 1
ATOM 912 O O . LYS A 1 114 ? 8.220 6.864 3.588 1.00 89.75 114 LYS A O 1
ATOM 917 N N . LEU A 1 115 ? 7.673 4.854 2.747 1.00 89.06 115 LEU A N 1
ATOM 918 C CA . LEU A 1 115 ? 6.577 4.597 3.680 1.00 89.06 115 LEU A CA 1
ATOM 919 C C . LEU A 1 115 ? 7.059 4.638 5.133 1.00 89.06 115 LEU A C 1
ATOM 921 O O . LEU A 1 115 ? 6.435 5.287 5.976 1.00 89.06 115 LEU A O 1
ATOM 925 N N . LYS A 1 116 ? 8.224 4.046 5.408 1.00 86.25 116 LYS A N 1
ATOM 926 C CA . LYS A 1 116 ? 8.850 4.078 6.731 1.00 86.25 116 LYS A CA 1
ATOM 927 C C . LYS A 1 116 ? 9.212 5.499 7.169 1.00 86.25 116 LYS A C 1
ATOM 929 O O . LYS A 1 116 ? 8.959 5.845 8.321 1.00 86.25 116 LYS A O 1
ATOM 934 N N . THR A 1 117 ? 9.718 6.358 6.273 1.00 83.06 117 THR A N 1
ATOM 935 C CA . THR A 1 117 ? 9.983 7.778 6.609 1.00 83.06 117 THR A CA 1
ATOM 936 C C . THR A 1 117 ? 8.721 8.551 7.000 1.00 83.06 117 THR A C 1
ATOM 938 O O . THR A 1 117 ? 8.798 9.546 7.717 1.00 83.06 117 THR A O 1
ATOM 941 N N . LYS A 1 118 ? 7.549 8.085 6.554 1.00 80.25 118 LYS A N 1
ATOM 942 C CA . LYS A 1 118 ? 6.236 8.661 6.873 1.00 80.25 118 LYS A CA 1
ATOM 943 C C . LYS A 1 118 ? 5.541 7.967 8.049 1.00 80.25 118 LYS A C 1
ATOM 945 O O . LYS A 1 118 ? 4.415 8.326 8.381 1.00 80.25 118 LYS A O 1
ATOM 950 N N . GLY A 1 119 ? 6.211 7.013 8.698 1.00 76.69 119 GLY A N 1
ATOM 951 C CA . GLY A 1 119 ? 5.712 6.320 9.885 1.00 76.69 119 GLY A CA 1
ATOM 952 C C . GLY A 1 119 ? 4.777 5.142 9.603 1.00 76.69 119 GLY A C 1
ATOM 953 O O . GLY A 1 119 ? 4.166 4.638 10.541 1.00 76.69 119 GLY A O 1
ATOM 954 N N . PHE A 1 120 ? 4.653 4.689 8.350 1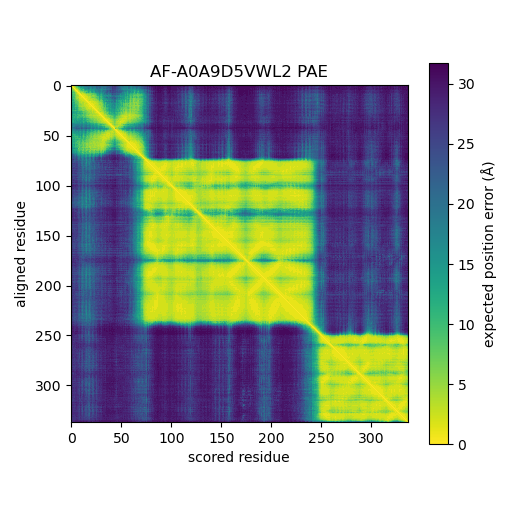.00 82.31 120 PHE A N 1
ATOM 955 C CA . PHE A 1 120 ? 3.926 3.458 8.032 1.00 82.31 120 PHE A CA 1
ATOM 956 C C . PHE A 1 120 ? 4.764 2.220 8.369 1.00 82.31 120 PHE A C 1
ATOM 958 O O . PHE A 1 120 ? 5.986 2.214 8.198 1.00 82.31 120 PHE A O 1
ATOM 965 N N . THR A 1 121 ? 4.090 1.148 8.789 1.00 84.69 121 THR A N 1
ATOM 966 C CA . THR A 1 121 ? 4.710 -0.173 8.955 1.00 84.69 121 THR A CA 1
ATOM 967 C C . THR A 1 121 ? 4.590 -0.943 7.646 1.00 84.69 121 THR A C 1
ATOM 969 O O . THR A 1 121 ? 3.487 -1.095 7.125 1.00 84.69 121 THR A O 1
ATOM 972 N N . THR A 1 122 ? 5.705 -1.441 7.114 1.00 88.06 122 THR A N 1
ATOM 973 C CA . THR A 1 122 ? 5.739 -2.163 5.837 1.00 88.06 122 THR A CA 1
ATOM 974 C C . THR A 1 122 ? 6.087 -3.633 6.029 1.00 88.06 122 THR A C 1
ATOM 976 O O . THR A 1 122 ? 6.892 -3.994 6.888 1.00 88.06 122 THR A O 1
ATOM 979 N N . ILE A 1 123 ? 5.472 -4.488 5.217 1.00 86.00 123 ILE A N 1
ATOM 980 C CA . ILE A 1 123 ? 5.755 -5.919 5.144 1.00 86.00 123 ILE A CA 1
ATOM 981 C C . ILE A 1 123 ? 6.505 -6.173 3.837 1.00 86.00 123 ILE A C 1
ATOM 983 O O . ILE A 1 123 ? 5.997 -5.865 2.761 1.00 86.00 123 ILE A O 1
ATOM 987 N N . MET A 1 124 ? 7.705 -6.751 3.939 1.00 75.94 124 MET A N 1
ATOM 988 C CA . MET A 1 124 ? 8.505 -7.200 2.795 1.00 75.94 124 MET A CA 1
ATOM 989 C C . MET A 1 124 ? 8.720 -8.718 2.879 1.00 75.94 124 MET A C 1
ATOM 991 O O . MET A 1 124 ? 9.657 -9.165 3.553 1.00 75.94 124 MET A O 1
ATOM 995 N N . PRO A 1 125 ? 7.868 -9.528 2.224 1.00 72.81 125 PRO A N 1
ATOM 996 C CA . PRO A 1 125 ? 7.896 -10.985 2.362 1.00 72.81 125 PRO A CA 1
ATOM 997 C C . PRO A 1 125 ? 9.223 -11.632 1.957 1.00 72.81 125 PRO A C 1
ATOM 999 O O . PRO A 1 125 ? 9.681 -12.559 2.625 1.00 72.81 125 PRO A O 1
ATOM 1002 N N . SER A 1 126 ? 9.901 -11.074 0.949 1.00 67.38 126 SER A N 1
ATOM 1003 C CA . SER A 1 126 ? 11.228 -11.503 0.475 1.00 67.38 126 SER A CA 1
ATOM 1004 C C . SER A 1 126 ? 12.338 -11.421 1.535 1.00 67.38 126 SER A C 1
ATOM 1006 O O . SER A 1 126 ? 13.441 -11.922 1.325 1.00 67.38 126 SER A O 1
ATOM 1008 N N . SER A 1 127 ? 12.085 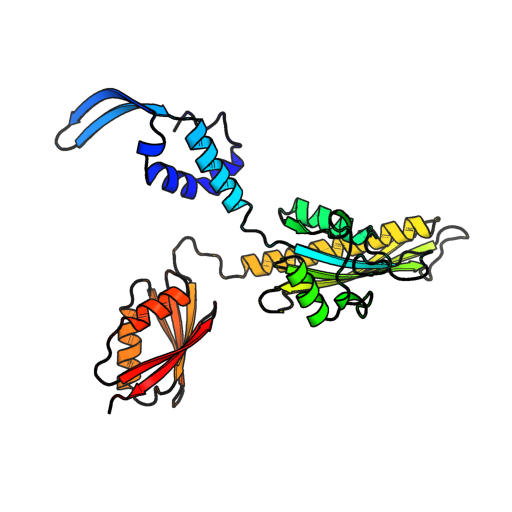-10.783 2.684 1.00 61.75 127 SER A N 1
ATOM 1009 C CA . SER A 1 127 ? 13.023 -10.726 3.813 1.00 61.75 127 SER A CA 1
ATOM 1010 C C . SER A 1 127 ? 12.697 -11.700 4.949 1.00 61.75 127 SER A C 1
ATOM 1012 O O . SER A 1 127 ? 13.512 -11.843 5.856 1.00 61.75 127 SER A O 1
ATOM 1014 N N . VAL A 1 128 ? 11.531 -12.353 4.924 1.00 59.91 128 VAL A N 1
ATOM 1015 C CA . VAL A 1 128 ? 11.012 -13.144 6.056 1.00 59.91 128 VAL A CA 1
ATOM 1016 C C . VAL A 1 128 ? 10.695 -14.586 5.660 1.00 59.91 128 VAL A C 1
ATOM 1018 O O . VAL A 1 128 ? 10.850 -15.498 6.472 1.00 59.91 128 VAL A O 1
ATOM 1021 N N . LEU A 1 129 ? 10.262 -14.817 4.422 1.00 63.00 129 LEU A N 1
ATOM 1022 C CA . LEU A 1 129 ? 9.800 -16.132 4.001 1.00 63.00 129 LEU A CA 1
ATOM 1023 C C . LEU A 1 129 ? 10.925 -17.050 3.544 1.00 63.00 129 LEU A C 1
ATOM 1025 O O . LEU A 1 129 ? 11.886 -16.626 2.908 1.00 63.00 129 LEU A O 1
ATOM 1029 N N . LYS A 1 130 ? 10.739 -18.341 3.830 1.00 62.31 130 LYS A N 1
ATOM 1030 C CA . LYS A 1 130 ? 11.553 -19.443 3.297 1.00 62.31 130 LYS A CA 1
ATOM 1031 C C . LYS A 1 130 ? 10.856 -20.186 2.156 1.00 62.31 130 LYS A C 1
ATOM 1033 O O . LYS A 1 130 ? 11.535 -20.760 1.316 1.00 62.31 130 LYS A O 1
ATOM 1038 N N . THR A 1 131 ? 9.525 -20.178 2.135 1.00 68.69 131 THR A N 1
ATOM 1039 C CA . THR A 1 131 ? 8.675 -20.848 1.141 1.00 68.69 131 THR A CA 1
ATOM 1040 C C . THR A 1 131 ? 7.364 -20.077 0.990 1.00 68.69 131 THR A C 1
ATOM 1042 O O . THR A 1 131 ? 6.946 -19.381 1.920 1.00 68.69 131 THR A O 1
ATOM 1045 N N . LEU A 1 132 ? 6.714 -20.216 -0.164 1.00 79.12 132 LEU A N 1
ATOM 1046 C CA . LEU A 1 132 ? 5.388 -19.668 -0.445 1.00 79.12 132 LEU A CA 1
ATOM 1047 C C . LEU A 1 132 ? 4.339 -20.785 -0.547 1.00 79.12 132 LEU A C 1
ATOM 1049 O O . LEU A 1 132 ? 4.718 -21.914 -0.854 1.00 79.12 132 LEU A O 1
ATOM 1053 N N . PRO A 1 133 ? 3.048 -20.492 -0.305 1.00 81.62 133 PRO A N 1
ATOM 1054 C CA . PRO A 1 133 ? 1.967 -21.445 -0.545 1.00 81.62 133 PRO A CA 1
ATOM 1055 C C . PRO A 1 133 ? 1.844 -21.825 -2.028 1.00 81.62 133 PRO A C 1
ATOM 1057 O O . PRO A 1 133 ? 1.994 -20.967 -2.901 1.00 81.62 133 PRO A O 1
ATOM 1060 N N . ASP A 1 134 ? 1.484 -23.082 -2.300 1.00 84.31 134 ASP A N 1
ATOM 1061 C CA . ASP A 1 134 ? 1.264 -23.593 -3.664 1.00 84.31 134 ASP A CA 1
ATOM 1062 C C . ASP A 1 134 ? 0.109 -22.881 -4.389 1.00 84.31 134 ASP A C 1
ATOM 1064 O O . ASP A 1 134 ? 0.106 -22.796 -5.617 1.00 84.31 134 ASP A O 1
ATOM 1068 N N . ASP A 1 135 ? -0.832 -22.289 -3.645 1.00 83.50 135 ASP A N 1
ATOM 1069 C CA . ASP A 1 135 ? -1.959 -21.510 -4.181 1.00 83.50 135 ASP A CA 1
ATOM 1070 C C . ASP A 1 135 ? -1.512 -20.317 -5.049 1.00 83.50 135 ASP A C 1
ATOM 1072 O O . ASP A 1 135 ? -2.273 -19.825 -5.885 1.00 83.50 135 ASP A O 1
ATOM 1076 N N . LEU A 1 136 ? -0.257 -19.873 -4.902 1.00 86.38 136 LEU A N 1
ATOM 1077 C CA . LEU A 1 136 ? 0.331 -18.798 -5.702 1.00 86.38 136 LEU A CA 1
ATOM 1078 C C . LEU A 1 136 ? 0.855 -19.265 -7.071 1.00 86.38 136 LEU A C 1
ATOM 1080 O O . LEU A 1 136 ? 1.282 -18.434 -7.869 1.00 86.38 136 LEU A O 1
ATOM 1084 N N . ALA A 1 137 ? 0.807 -20.563 -7.393 1.00 85.88 137 ALA A N 1
ATOM 1085 C CA . ALA A 1 137 ? 1.380 -21.118 -8.626 1.00 85.88 137 ALA A CA 1
ATOM 1086 C C . ALA A 1 137 ? 0.854 -20.475 -9.922 1.00 85.88 137 ALA A C 1
ATOM 1088 O O . ALA A 1 137 ? 1.572 -20.423 -10.921 1.00 85.88 137 ALA A O 1
ATOM 1089 N N . ASN A 1 138 ? -0.386 -19.978 -9.903 1.00 87.50 138 ASN A N 1
ATOM 1090 C CA . ASN A 1 138 ? -1.038 -19.352 -11.057 1.00 87.50 138 ASN A CA 1
ATOM 1091 C C . ASN A 1 138 ? -0.930 -17.818 -11.065 1.00 87.50 138 ASN A C 1
ATOM 1093 O O . ASN A 1 138 ? -1.496 -17.168 -11.944 1.00 87.50 138 ASN A O 1
ATOM 1097 N N . TYR A 1 139 ? -0.250 -17.225 -10.082 1.00 92.69 139 TYR A N 1
ATOM 1098 C CA . TYR A 1 139 ? -0.136 -15.777 -9.975 1.00 92.69 139 TYR A CA 1
ATOM 1099 C C . TYR A 1 139 ? 0.904 -15.270 -10.974 1.00 92.69 139 TYR A C 1
ATOM 1101 O O . TYR A 1 139 ? 1.979 -15.847 -11.149 1.00 92.69 139 TYR A O 1
ATOM 1109 N N . THR A 1 140 ? 0.578 -14.164 -11.636 1.00 93.25 140 THR A N 1
ATOM 1110 C CA . THR A 1 140 ? 1.452 -13.534 -12.633 1.00 93.25 140 THR A CA 1
ATOM 1111 C C . THR A 1 140 ? 2.135 -12.297 -12.035 1.00 93.25 140 THR A C 1
ATOM 1113 O O . THR A 1 140 ? 1.742 -11.861 -10.950 1.00 93.25 140 THR A O 1
ATOM 1116 N N . PRO A 1 141 ? 3.131 -11.684 -12.707 1.00 93.62 141 PRO A N 1
ATOM 1117 C CA . PRO A 1 141 ? 3.718 -10.419 -12.253 1.00 93.62 141 PRO A CA 1
ATOM 1118 C C . PRO A 1 141 ? 2.700 -9.277 -12.107 1.00 93.62 141 PRO A C 1
ATOM 1120 O O . PRO A 1 141 ? 2.998 -8.258 -11.488 1.00 93.62 141 PRO A O 1
ATOM 1123 N N . GLU A 1 142 ? 1.526 -9.408 -12.719 1.00 93.94 142 GLU A N 1
ATOM 1124 C CA . GLU A 1 142 ? 0.437 -8.449 -12.633 1.00 93.94 142 GLU A CA 1
ATOM 1125 C C . GLU A 1 142 ? -0.715 -9.097 -11.862 1.00 93.94 142 GLU A C 1
ATOM 1127 O O . GLU A 1 142 ? -1.377 -10.009 -12.358 1.00 93.94 142 GLU A O 1
ATOM 1132 N N . LEU A 1 143 ? -0.882 -8.671 -10.610 1.00 93.19 143 LEU A N 1
ATOM 1133 C CA . LEU A 1 143 ? -1.933 -9.162 -9.725 1.00 93.19 143 LEU A CA 1
ATOM 1134 C C . LEU A 1 143 ? -3.259 -8.492 -10.082 1.00 93.19 143 LEU A C 1
ATOM 1136 O O . LEU A 1 143 ? -3.328 -7.265 -10.176 1.00 93.19 143 LEU A O 1
ATOM 1140 N N . ASP A 1 144 ? -4.320 -9.283 -10.216 1.00 91.12 144 ASP A N 1
ATOM 1141 C CA . ASP A 1 144 ? -5.672 -8.729 -10.185 1.00 91.12 144 ASP A CA 1
ATOM 1142 C C . ASP A 1 144 ? -6.081 -8.339 -8.750 1.00 91.12 144 ASP A C 1
ATOM 1144 O O . ASP A 1 144 ? -5.411 -8.674 -7.768 1.00 91.12 144 ASP A O 1
ATOM 1148 N N . ASN A 1 145 ? -7.198 -7.619 -8.609 1.00 88.06 145 ASN A N 1
ATOM 1149 C CA . ASN A 1 145 ? -7.656 -7.136 -7.306 1.00 88.06 145 ASN A CA 1
ATOM 1150 C C . ASN A 1 145 ? -7.908 -8.287 -6.319 1.00 88.06 145 ASN A C 1
ATOM 1152 O O . ASN A 1 145 ? -7.569 -8.168 -5.145 1.00 88.06 145 ASN A O 1
ATOM 1156 N N . LYS A 1 146 ? -8.480 -9.409 -6.771 1.00 89.75 146 LYS A N 1
ATOM 1157 C CA . LYS A 1 146 ? -8.770 -10.556 -5.903 1.00 89.75 146 LYS A CA 1
ATOM 1158 C C . LYS A 1 146 ? -7.470 -11.215 -5.450 1.00 89.75 146 LYS A C 1
ATOM 1160 O O . LYS A 1 146 ? -7.286 -11.425 -4.257 1.00 89.75 146 LYS A O 1
ATOM 1165 N N . GLN A 1 147 ? -6.550 -11.473 -6.377 1.00 93.38 147 GLN A N 1
ATOM 1166 C CA . GLN A 1 147 ? -5.223 -12.017 -6.095 1.00 93.38 147 GLN A CA 1
ATOM 1167 C C . GLN A 1 147 ? -4.447 -11.132 -5.116 1.00 93.38 147 GLN A C 1
ATOM 1169 O O . GLN A 1 147 ? -3.818 -11.648 -4.194 1.00 93.38 147 GLN A O 1
ATOM 1174 N N . ALA A 1 148 ? -4.526 -9.810 -5.281 1.00 93.25 148 ALA A N 1
ATOM 1175 C CA . ALA A 1 148 ? -3.918 -8.836 -4.387 1.00 93.25 148 ALA A CA 1
ATOM 1176 C C . ALA A 1 148 ? -4.486 -8.922 -2.963 1.00 93.25 148 ALA A C 1
ATOM 1178 O O . ALA A 1 148 ? -3.720 -8.984 -2.003 1.00 93.25 148 ALA A O 1
ATOM 1179 N N . ILE A 1 149 ? -5.814 -8.965 -2.812 1.00 91.69 149 ILE A N 1
ATOM 1180 C CA . ILE A 1 149 ? -6.459 -9.101 -1.499 1.00 91.69 149 ILE A CA 1
ATOM 1181 C C . ILE A 1 149 ? -6.144 -10.459 -0.859 1.00 91.69 149 ILE A C 1
ATOM 1183 O O . ILE A 1 149 ? -5.782 -10.505 0.317 1.00 91.69 149 ILE A O 1
ATOM 1187 N N . ASP A 1 150 ? -6.218 -11.549 -1.625 1.00 89.31 150 ASP A N 1
ATOM 1188 C CA . ASP A 1 150 ? -5.886 -12.898 -1.157 1.00 89.31 150 ASP A CA 1
ATOM 1189 C C . ASP A 1 150 ? -4.433 -12.942 -0.651 1.00 89.31 150 ASP A C 1
ATOM 1191 O O . ASP A 1 150 ? -4.175 -13.399 0.464 1.00 89.31 150 ASP A O 1
ATOM 1195 N N . LEU A 1 151 ? -3.490 -12.370 -1.410 1.00 90.44 151 LEU A N 1
ATOM 1196 C CA . LEU A 1 151 ? -2.085 -12.253 -1.015 1.00 90.44 151 LEU A CA 1
ATOM 1197 C C . LEU A 1 151 ? -1.930 -11.413 0.260 1.00 90.44 151 LEU A C 1
ATOM 1199 O O . LEU A 1 151 ? -1.243 -11.821 1.192 1.00 90.44 151 LEU A O 1
ATOM 1203 N N . ALA A 1 152 ? -2.595 -10.261 0.343 1.00 90.38 152 ALA A N 1
ATOM 1204 C CA . ALA A 1 152 ? -2.528 -9.379 1.504 1.00 90.38 152 ALA A CA 1
ATOM 1205 C C . ALA A 1 152 ? -3.030 -10.044 2.795 1.00 90.38 152 ALA A C 1
ATOM 1207 O O . ALA A 1 152 ? -2.408 -9.889 3.850 1.00 90.38 152 ALA A O 1
ATOM 1208 N N . ASN A 1 153 ? -4.108 -10.827 2.700 1.00 87.38 153 ASN A N 1
ATOM 1209 C CA . ASN A 1 153 ? -4.658 -11.594 3.815 1.00 87.38 153 ASN A CA 1
ATOM 1210 C C . ASN A 1 153 ? -3.663 -12.637 4.343 1.00 87.38 153 ASN A C 1
ATOM 1212 O O . ASN A 1 153 ? -3.514 -12.763 5.560 1.00 87.38 153 ASN A O 1
ATOM 1216 N N . MET A 1 154 ? -2.921 -13.325 3.461 1.00 84.62 154 MET A N 1
ATOM 1217 C CA . MET A 1 154 ? -1.876 -14.281 3.873 1.00 84.62 154 MET A CA 1
ATOM 1218 C C . MET A 1 154 ? -0.797 -13.620 4.742 1.00 84.62 154 MET A C 1
ATOM 1220 O O . MET A 1 154 ? -0.278 -14.239 5.669 1.00 84.62 154 MET A O 1
ATOM 1224 N N . PHE A 1 155 ? -0.483 -12.351 4.468 1.00 84.31 155 PHE A N 1
ATOM 1225 C CA . PHE A 1 155 ? 0.504 -11.569 5.219 1.00 84.31 155 PHE A CA 1
ATOM 1226 C C . PHE A 1 155 ? -0.089 -10.738 6.357 1.00 84.31 155 PHE A C 1
ATOM 1228 O O . PHE A 1 155 ? 0.650 -9.991 7.001 1.00 84.31 155 PHE A O 1
ATOM 1235 N N . GLN A 1 156 ? -1.393 -10.863 6.627 1.00 83.75 156 GLN A N 1
ATOM 1236 C CA . GLN A 1 156 ? -2.100 -10.070 7.639 1.00 83.75 156 GLN A CA 1
ATOM 1237 C C . GLN A 1 156 ? -1.887 -8.557 7.449 1.00 83.75 156 GLN A C 1
ATOM 1239 O O . GLN A 1 156 ? -1.686 -7.810 8.414 1.00 83.75 156 GLN A O 1
ATOM 1244 N N . ALA A 1 157 ? -1.870 -8.117 6.191 1.00 89.31 157 ALA A N 1
ATOM 1245 C CA . ALA A 1 157 ? -1.774 -6.713 5.833 1.00 89.31 157 ALA A CA 1
ATOM 1246 C C . ALA A 1 157 ? -3.159 -6.054 5.856 1.00 89.31 157 ALA A C 1
ATOM 1248 O O . ALA A 1 157 ? -4.167 -6.676 5.536 1.00 89.31 157 ALA A O 1
ATOM 1249 N N . GLU A 1 158 ? -3.203 -4.775 6.215 1.00 86.31 158 GLU A N 1
ATOM 1250 C CA . GLU A 1 158 ? -4.435 -3.972 6.225 1.00 86.31 158 GLU A CA 1
ATOM 1251 C C . GLU A 1 158 ? -4.592 -3.171 4.928 1.00 86.31 158 GLU A C 1
ATOM 1253 O O . GLU A 1 158 ? -5.706 -2.847 4.503 1.00 86.31 158 GLU A O 1
ATOM 1258 N N . VAL A 1 159 ? -3.463 -2.869 4.283 1.00 92.38 159 VAL A N 1
ATOM 1259 C CA . VAL A 1 159 ? -3.381 -2.247 2.962 1.00 92.38 159 VAL A CA 1
ATOM 1260 C C . VAL A 1 159 ? -2.391 -3.039 2.117 1.00 92.38 159 VAL A C 1
ATOM 1262 O O . VAL A 1 159 ? -1.345 -3.458 2.612 1.00 92.38 159 VAL A O 1
ATOM 1265 N N . ILE A 1 160 ? -2.689 -3.207 0.833 1.00 95.06 160 ILE A N 1
ATOM 1266 C CA . ILE A 1 160 ? -1.726 -3.712 -0.149 1.00 95.06 160 ILE A CA 1
ATOM 1267 C C . ILE A 1 160 ? -1.487 -2.666 -1.228 1.00 95.06 160 ILE A C 1
ATOM 1269 O O . ILE A 1 160 ? -2.437 -2.093 -1.751 1.00 95.06 160 ILE A O 1
ATOM 1273 N N . ILE A 1 161 ? -0.219 -2.425 -1.555 1.00 95.75 161 ILE A N 1
ATOM 1274 C CA . ILE A 1 161 ? 0.196 -1.672 -2.736 1.00 95.75 161 ILE A CA 1
ATOM 1275 C C . ILE A 1 161 ? 0.664 -2.681 -3.774 1.00 95.75 161 ILE A C 1
ATOM 1277 O O . ILE A 1 161 ? 1.670 -3.355 -3.556 1.00 95.75 161 ILE A O 1
ATOM 1281 N N . ILE A 1 162 ? -0.050 -2.766 -4.892 1.00 95.88 162 ILE A N 1
ATOM 1282 C CA . ILE A 1 162 ? 0.333 -3.585 -6.041 1.00 95.88 162 ILE A CA 1
ATOM 1283 C C . ILE A 1 162 ? 0.822 -2.716 -7.188 1.00 95.88 162 ILE A C 1
ATOM 1285 O O . ILE A 1 162 ? 0.424 -1.554 -7.309 1.00 95.88 162 ILE A O 1
ATOM 1289 N N . GLY A 1 163 ? 1.659 -3.270 -8.059 1.00 95.44 163 GLY A N 1
ATOM 1290 C CA . GLY A 1 163 ? 2.075 -2.532 -9.236 1.00 95.44 163 GLY A CA 1
ATOM 1291 C C . GLY A 1 163 ? 3.068 -3.232 -10.140 1.00 95.44 163 GLY A C 1
ATOM 1292 O O . GLY A 1 163 ? 3.534 -4.338 -9.868 1.00 95.44 163 GLY A O 1
ATOM 1293 N N . LYS A 1 164 ? 3.405 -2.525 -11.216 1.00 96.44 164 LYS A N 1
ATOM 1294 C CA . LYS A 1 164 ? 4.361 -2.952 -12.234 1.00 96.44 164 LYS A CA 1
ATOM 1295 C C . LYS A 1 164 ? 5.295 -1.798 -12.553 1.00 96.44 164 LYS A C 1
ATOM 1297 O O . LYS A 1 164 ? 4.841 -0.705 -12.895 1.00 96.44 164 LYS A O 1
ATOM 1302 N N . ALA A 1 165 ? 6.586 -2.053 -12.431 1.00 97.62 165 ALA A N 1
ATOM 1303 C CA . ALA A 1 165 ? 7.664 -1.106 -12.639 1.00 97.62 165 ALA A CA 1
ATOM 1304 C C . ALA A 1 165 ? 8.565 -1.633 -13.762 1.00 97.62 165 ALA A C 1
ATOM 1306 O O . ALA A 1 165 ? 9.018 -2.775 -13.706 1.00 97.62 165 ALA A O 1
ATOM 1307 N N . ALA A 1 166 ? 8.816 -0.837 -14.798 1.00 97.81 166 ALA A N 1
ATOM 1308 C CA . ALA A 1 166 ? 9.701 -1.240 -15.883 1.00 97.81 166 ALA A CA 1
ATOM 1309 C C . ALA A 1 166 ? 10.613 -0.103 -16.346 1.00 97.81 166 ALA A C 1
ATOM 1311 O O . ALA A 1 166 ? 10.225 1.063 -16.307 1.00 97.81 166 ALA A O 1
ATOM 1312 N N . SER A 1 167 ? 11.822 -0.436 -16.798 1.00 97.38 167 SER A N 1
ATOM 1313 C CA . SER A 1 167 ? 12.683 0.506 -17.515 1.00 97.38 167 SER A CA 1
ATOM 1314 C C . SER A 1 167 ? 12.994 0.052 -18.934 1.00 97.38 167 SER A C 1
ATOM 1316 O O . SER A 1 167 ? 13.113 -1.138 -19.222 1.00 97.38 167 SER A O 1
ATOM 1318 N N . ALA A 1 168 ? 13.109 1.028 -19.832 1.00 95.50 168 ALA A N 1
ATOM 1319 C CA . ALA A 1 168 ? 13.330 0.817 -21.254 1.00 95.50 168 ALA A CA 1
ATOM 1320 C C . ALA A 1 168 ? 14.213 1.920 -21.847 1.00 95.50 168 ALA A C 1
ATOM 1322 O O . ALA A 1 168 ? 14.272 3.044 -21.342 1.00 95.50 168 ALA A O 1
ATOM 1323 N N . ILE A 1 169 ? 14.888 1.598 -22.947 1.00 94.00 169 ILE A N 1
ATOM 1324 C CA . ILE A 1 169 ? 15.648 2.573 -23.731 1.00 94.00 169 ILE A CA 1
ATOM 1325 C C . ILE A 1 169 ? 14.646 3.414 -24.529 1.00 94.00 169 ILE A C 1
ATOM 1327 O O . ILE A 1 169 ? 13.784 2.874 -25.218 1.00 94.00 169 ILE A O 1
ATOM 1331 N N . GLY A 1 170 ? 14.734 4.734 -24.395 1.00 89.88 170 GLY A N 1
ATOM 1332 C CA . GLY A 1 170 ? 13.948 5.692 -25.163 1.00 89.88 170 GLY A CA 1
ATOM 1333 C C . GLY A 1 170 ? 14.540 5.956 -26.547 1.00 89.88 170 GLY A C 1
ATOM 1334 O O . GLY A 1 170 ? 15.663 5.567 -26.855 1.00 89.88 170 GLY A O 1
ATOM 1335 N N . GLU A 1 171 ? 13.783 6.663 -27.381 1.00 87.88 171 GLU A N 1
ATOM 1336 C CA . GLU A 1 171 ? 14.149 6.901 -28.785 1.00 87.88 171 GLU A CA 1
ATOM 1337 C C . GLU A 1 171 ? 15.252 7.957 -28.955 1.00 87.88 171 GLU A C 1
ATOM 1339 O O . GLU A 1 171 ? 15.994 7.941 -29.935 1.00 87.88 171 GLU A O 1
ATOM 1344 N N . ASN A 1 172 ? 15.381 8.875 -27.993 1.00 80.25 172 ASN A N 1
ATOM 1345 C CA . ASN A 1 172 ? 16.300 10.003 -28.098 1.00 80.25 172 ASN A CA 1
ATOM 1346 C C . ASN A 1 172 ? 17.738 9.611 -27.734 1.00 80.25 172 ASN A C 1
ATOM 1348 O O . ASN A 1 172 ? 17.996 9.004 -26.692 1.00 80.25 172 ASN A O 1
ATOM 1352 N N . THR A 1 173 ? 18.689 10.065 -28.547 1.00 85.00 173 THR A N 1
ATOM 1353 C CA . THR A 1 173 ? 20.132 9.928 -28.306 1.00 85.00 173 THR A CA 1
ATOM 1354 C C . THR A 1 173 ? 20.843 11.258 -28.547 1.00 85.00 173 THR A C 1
ATOM 1356 O O . THR A 1 173 ? 20.511 11.970 -29.493 1.00 85.00 173 THR A O 1
ATOM 1359 N N . MET A 1 174 ? 21.838 11.592 -27.724 1.00 73.69 174 MET A N 1
ATOM 1360 C CA . MET A 1 174 ? 22.699 12.765 -27.899 1.00 73.69 174 MET A CA 1
ATOM 1361 C C . MET A 1 174 ? 24.128 12.305 -28.215 1.00 73.69 174 MET A C 1
ATOM 1363 O O . MET A 1 174 ? 24.830 11.758 -27.364 1.00 73.69 174 MET A O 1
ATOM 1367 N N . GLY A 1 175 ? 24.567 12.520 -29.456 1.00 81.06 175 GLY A N 1
ATOM 1368 C CA . GLY A 1 175 ? 25.817 11.935 -29.950 1.00 81.06 175 GLY A CA 1
ATOM 1369 C C . GLY A 1 175 ? 25.769 10.401 -29.974 1.00 81.06 175 GLY A C 1
ATOM 1370 O O . GLY A 1 175 ? 24.694 9.807 -30.010 1.00 81.06 175 GLY A O 1
ATOM 1371 N N . SER A 1 176 ? 26.934 9.747 -29.955 1.00 80.31 176 SER A N 1
ATOM 1372 C CA . SER A 1 176 ? 27.025 8.278 -30.015 1.00 80.31 176 SER A CA 1
ATOM 1373 C C . SER A 1 176 ? 26.827 7.581 -28.667 1.00 80.31 176 SER A C 1
ATOM 1375 O O . SER A 1 176 ? 26.605 6.373 -28.635 1.00 80.31 176 SER A O 1
ATOM 1377 N N . ASN A 1 177 ? 26.941 8.320 -27.557 1.00 84.38 177 ASN A N 1
ATOM 1378 C CA . ASN A 1 177 ? 27.143 7.719 -26.237 1.00 84.38 177 ASN A CA 1
ATOM 1379 C C . ASN A 1 177 ? 26.013 8.000 -25.245 1.00 84.38 177 ASN A C 1
ATOM 1381 O O . ASN A 1 177 ? 25.825 7.195 -24.345 1.00 84.38 177 ASN A O 1
ATOM 1385 N N . LEU A 1 178 ? 25.284 9.114 -25.358 1.00 86.94 178 LEU A N 1
ATOM 1386 C CA . LEU A 1 178 ? 24.209 9.460 -24.423 1.00 86.94 178 LEU A CA 1
ATOM 1387 C C . LEU A 1 178 ? 22.870 8.981 -24.974 1.00 86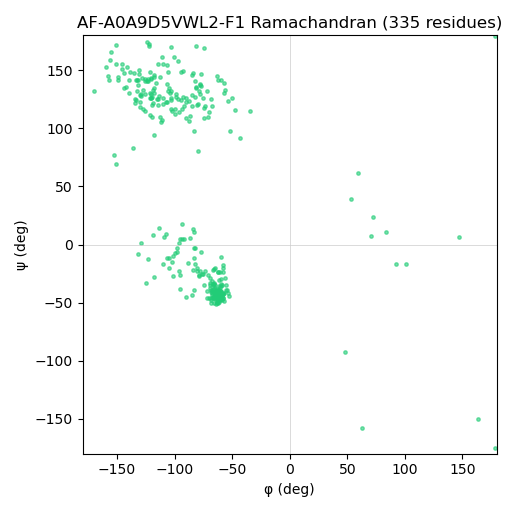.94 178 LEU A C 1
ATOM 1389 O O . LEU A 1 178 ? 22.476 9.364 -26.076 1.00 86.94 178 LEU A O 1
ATOM 1393 N N . LYS A 1 179 ? 22.158 8.174 -24.191 1.00 90.31 179 LYS A N 1
ATOM 1394 C CA . LYS A 1 179 ? 20.818 7.692 -24.526 1.00 90.31 179 LYS A CA 1
ATOM 1395 C C . LYS A 1 179 ? 19.803 8.256 -23.544 1.00 90.31 179 LYS A C 1
ATOM 1397 O O . LYS A 1 179 ? 20.145 8.606 -22.416 1.00 90.31 179 LYS A O 1
ATOM 1402 N N . SER A 1 180 ? 18.557 8.344 -23.983 1.00 92.75 180 SER A N 1
ATOM 1403 C CA . SER A 1 180 ? 17.400 8.596 -23.131 1.00 92.75 180 SER A CA 1
ATOM 1404 C C . SER A 1 180 ? 16.919 7.275 -22.546 1.00 92.75 180 SER A C 1
ATOM 1406 O O . SER A 1 180 ? 16.700 6.324 -23.288 1.00 92.75 180 SER A O 1
ATOM 1408 N N . LEU A 1 181 ? 16.742 7.199 -21.232 1.00 95.88 181 LEU A N 1
ATOM 1409 C CA . LEU A 1 181 ? 16.282 6.009 -20.522 1.00 95.88 181 LEU A CA 1
ATOM 1410 C C . LEU A 1 181 ? 14.990 6.351 -19.794 1.00 95.88 181 LEU A C 1
ATOM 1412 O O . LEU A 1 181 ? 14.925 7.348 -19.077 1.00 95.88 181 LEU A O 1
ATOM 1416 N N . ASN A 1 182 ? 13.974 5.519 -19.981 1.00 92.81 182 ASN A N 1
ATOM 1417 C CA . ASN A 1 182 ? 12.656 5.703 -19.398 1.00 92.81 182 ASN A CA 1
ATOM 1418 C C . ASN A 1 182 ? 12.450 4.705 -18.263 1.00 92.81 182 ASN A C 1
ATOM 1420 O O . ASN A 1 182 ? 12.785 3.530 -18.399 1.00 92.81 182 ASN A O 1
ATOM 1424 N N . GLY A 1 183 ? 11.859 5.169 -17.170 1.00 96.62 183 GLY A N 1
ATOM 1425 C CA . GLY A 1 183 ? 11.302 4.333 -16.117 1.00 96.62 183 GLY A CA 1
ATOM 1426 C C . GLY A 1 183 ? 9.815 4.616 -15.996 1.00 96.62 183 GLY A C 1
ATOM 1427 O O . GLY A 1 183 ? 9.431 5.777 -15.868 1.00 96.62 183 GLY A O 1
ATOM 1428 N N . ASN A 1 184 ? 8.985 3.582 -16.047 1.00 96.88 184 ASN A N 1
ATOM 1429 C CA . ASN A 1 184 ? 7.540 3.675 -15.893 1.00 96.88 184 ASN A CA 1
ATOM 1430 C C . ASN A 1 184 ? 7.077 2.826 -14.712 1.00 96.88 184 ASN A C 1
ATOM 1432 O O . ASN A 1 184 ? 7.575 1.724 -14.488 1.00 96.88 184 ASN A O 1
ATOM 1436 N N . VAL A 1 185 ? 6.087 3.321 -13.979 1.00 97.56 185 VAL A N 1
ATOM 1437 C CA . VAL A 1 185 ? 5.481 2.590 -12.870 1.00 97.56 185 VAL A CA 1
ATOM 1438 C C . VAL A 1 185 ? 3.981 2.839 -12.818 1.00 97.56 185 VAL A C 1
ATOM 1440 O O . VAL A 1 185 ? 3.522 3.977 -12.923 1.00 97.56 185 VAL A O 1
ATOM 1443 N N . ASN A 1 186 ? 3.223 1.768 -12.611 1.00 96.56 186 ASN A N 1
ATOM 1444 C CA . ASN A 1 186 ? 1.826 1.828 -12.208 1.00 96.56 186 ASN A CA 1
ATOM 1445 C C . ASN A 1 186 ? 1.695 1.238 -10.805 1.00 96.56 186 ASN A C 1
ATOM 1447 O O . ASN A 1 186 ? 2.133 0.110 -10.589 1.00 96.56 186 ASN A O 1
ATOM 1451 N N . LEU A 1 187 ? 1.115 1.999 -9.878 1.00 96.75 187 LEU A N 1
ATOM 1452 C CA . LEU A 1 187 ? 0.830 1.573 -8.513 1.00 96.75 187 LEU A CA 1
ATOM 1453 C C . LEU A 1 187 ? -0.659 1.738 -8.217 1.00 96.75 187 LEU A C 1
ATOM 1455 O O . LEU A 1 187 ? -1.259 2.757 -8.565 1.00 96.75 187 LEU A O 1
ATOM 1459 N N . LYS A 1 188 ? -1.221 0.774 -7.495 1.00 95.94 188 LYS A N 1
ATOM 1460 C CA . LYS A 1 188 ? -2.559 0.834 -6.905 1.00 95.94 188 LYS A CA 1
ATOM 1461 C C . LYS A 1 188 ? -2.494 0.387 -5.457 1.00 95.94 188 LYS A C 1
ATOM 1463 O O . LYS A 1 188 ? -1.760 -0.543 -5.138 1.00 95.94 188 LYS A O 1
ATOM 1468 N N . ALA A 1 189 ? -3.259 1.029 -4.589 1.00 95.25 189 ALA A N 1
ATOM 1469 C CA . ALA A 1 189 ? -3.370 0.669 -3.186 1.00 95.25 189 ALA A CA 1
ATOM 1470 C C . ALA A 1 189 ? -4.806 0.264 -2.859 1.00 95.25 189 ALA A C 1
ATOM 1472 O O . ALA A 1 189 ? -5.742 0.977 -3.217 1.00 95.25 189 ALA A O 1
ATOM 1473 N N . PHE A 1 190 ? -4.972 -0.834 -2.127 1.00 89.94 190 PHE A N 1
ATOM 1474 C CA . PHE A 1 190 ? -6.275 -1.360 -1.727 1.00 89.94 190 PHE A CA 1
ATOM 1475 C C . PHE A 1 190 ? -6.372 -1.511 -0.216 1.00 89.94 190 PHE A C 1
ATOM 1477 O O . PHE A 1 190 ? -5.418 -1.955 0.428 1.00 89.94 190 PHE A O 1
ATOM 1484 N N . ARG A 1 191 ? -7.540 -1.196 0.352 1.00 88.06 191 ARG A N 1
ATOM 1485 C CA . ARG A 1 191 ? -7.875 -1.574 1.730 1.00 88.06 191 ARG A CA 1
ATOM 1486 C C . ARG A 1 191 ? -8.312 -3.034 1.746 1.00 88.06 191 ARG A C 1
ATOM 1488 O O . ARG A 1 191 ? -9.307 -3.388 1.122 1.00 88.06 191 ARG A O 1
ATOM 1495 N N . VAL A 1 192 ? -7.609 -3.868 2.505 1.00 87.94 192 VAL A N 1
ATOM 1496 C CA . VAL A 1 192 ? -7.791 -5.328 2.462 1.00 87.94 192 VAL A CA 1
ATOM 1497 C C . VAL A 1 192 ? -9.160 -5.759 2.982 1.00 87.94 192 VAL A C 1
ATOM 1499 O O . VAL A 1 192 ? -9.797 -6.624 2.392 1.00 87.94 192 VAL A O 1
ATOM 1502 N N . GLN A 1 193 ? -9.655 -5.096 4.029 1.00 81.94 193 GLN A N 1
ATOM 1503 C CA . GLN A 1 193 ? -10.950 -5.406 4.640 1.00 81.94 193 GLN A CA 1
ATOM 1504 C C . GLN A 1 193 ? -12.139 -5.229 3.681 1.00 81.94 193 GLN A C 1
ATOM 1506 O O . GLN A 1 193 ? -13.113 -5.970 3.779 1.00 81.94 193 GLN A O 1
ATOM 1511 N N . THR A 1 194 ? -12.084 -4.233 2.792 1.00 80.12 194 THR A N 1
ATOM 1512 C CA . THR A 1 194 ? -13.208 -3.865 1.914 1.00 80.12 194 THR A CA 1
ATOM 1513 C C . THR A 1 194 ? -12.961 -4.194 0.444 1.00 80.12 194 THR A C 1
ATOM 1515 O O . THR A 1 194 ? -13.906 -4.200 -0.337 1.00 80.12 194 THR A O 1
ATOM 1518 N N . GLY A 1 195 ? -11.709 -4.432 0.046 1.00 79.62 195 GLY A N 1
ATOM 1519 C CA . GLY A 1 195 ? -11.310 -4.542 -1.360 1.00 79.62 195 GLY A CA 1
ATOM 1520 C C . GLY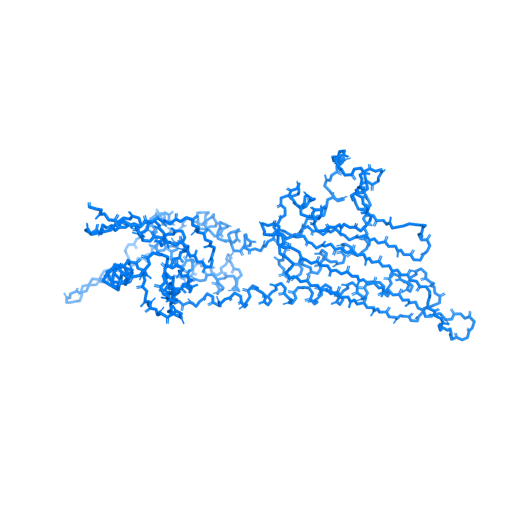 A 1 195 ? -11.352 -3.213 -2.126 1.00 79.62 195 GLY A C 1
ATOM 1521 O O . GLY A 1 195 ? -11.181 -3.203 -3.342 1.00 79.62 195 GLY A O 1
ATOM 1522 N N . GLU A 1 196 ? -11.587 -2.093 -1.438 1.00 85.69 196 GLU A N 1
ATOM 1523 C CA . GLU A 1 196 ? -11.691 -0.761 -2.038 1.00 85.69 196 GLU A CA 1
ATOM 1524 C C . GLU A 1 196 ? -10.318 -0.264 -2.509 1.00 85.69 196 GLU A C 1
ATOM 1526 O O . GLU A 1 196 ? -9.348 -0.305 -1.745 1.00 85.69 196 GLU A O 1
ATOM 1531 N N . GLU A 1 197 ? -10.239 0.240 -3.744 1.00 89.00 197 GLU A N 1
ATOM 1532 C CA . GLU A 1 197 ? -9.072 0.983 -4.231 1.00 89.00 197 GLU A CA 1
ATOM 1533 C C . GLU A 1 197 ? -9.024 2.344 -3.523 1.00 89.00 197 GLU A C 1
ATOM 1535 O O . GLU A 1 197 ? -9.906 3.181 -3.693 1.00 89.00 197 GLU A O 1
ATOM 1540 N N . ILE A 1 198 ? -7.996 2.556 -2.703 1.00 87.81 198 ILE A N 1
ATOM 1541 C CA . ILE A 1 198 ? -7.822 3.772 -1.900 1.00 87.81 198 ILE A CA 1
ATOM 1542 C C . ILE A 1 198 ? -6.792 4.731 -2.502 1.00 87.81 198 ILE A C 1
ATOM 1544 O O . ILE A 1 198 ? -6.706 5.883 -2.087 1.00 87.81 198 ILE A O 1
ATOM 1548 N N . ALA A 1 199 ? -5.976 4.277 -3.450 1.00 91.25 199 ALA A N 1
ATOM 1549 C CA . ALA A 1 199 ? -5.093 5.164 -4.190 1.00 91.25 199 ALA A CA 1
ATOM 1550 C C . ALA A 1 199 ? -4.644 4.530 -5.503 1.00 91.25 199 ALA A C 1
ATOM 1552 O O . ALA A 1 199 ? -4.481 3.313 -5.590 1.00 91.25 199 ALA A O 1
ATOM 1553 N N . ALA A 1 200 ? -4.337 5.369 -6.484 1.00 92.75 200 ALA A N 1
ATOM 1554 C CA . ALA A 1 200 ? -3.675 4.947 -7.709 1.00 92.75 200 ALA A CA 1
ATOM 1555 C C . ALA A 1 200 ? -2.709 6.022 -8.204 1.00 92.75 200 ALA A C 1
ATOM 1557 O O . ALA A 1 200 ? -2.930 7.222 -8.024 1.00 92.75 200 ALA A O 1
ATOM 1558 N N . SER A 1 201 ? -1.624 5.590 -8.838 1.00 94.12 201 SER A N 1
ATOM 1559 C CA . SER A 1 201 ? -0.654 6.478 -9.468 1.00 94.12 201 SER A CA 1
ATOM 1560 C C . SER A 1 201 ? -0.019 5.806 -10.680 1.00 94.12 201 SER A C 1
ATOM 1562 O O . SER A 1 201 ? 0.278 4.612 -10.680 1.00 94.12 201 SER A O 1
ATOM 1564 N N . ASN A 1 202 ? 0.206 6.600 -11.721 1.00 94.00 202 ASN A N 1
ATOM 1565 C CA . ASN A 1 202 ? 0.990 6.220 -12.884 1.00 94.00 202 ASN A CA 1
ATOM 1566 C C . ASN A 1 202 ? 2.012 7.325 -13.143 1.00 94.00 202 ASN A C 1
ATOM 1568 O O . ASN A 1 202 ? 1.629 8.490 -13.301 1.00 94.00 202 ASN A O 1
ATOM 1572 N N . LYS A 1 203 ? 3.300 6.974 -13.157 1.00 96.62 203 LYS A N 1
ATOM 1573 C CA . LYS A 1 203 ? 4.391 7.924 -13.383 1.00 96.62 203 LYS A CA 1
ATOM 1574 C C . LYS A 1 203 ? 5.411 7.368 -14.356 1.00 96.62 203 LYS A C 1
ATOM 1576 O O . LYS A 1 203 ? 5.726 6.179 -14.354 1.00 96.62 203 LYS A O 1
ATOM 1581 N N . THR A 1 204 ? 5.985 8.297 -15.106 1.00 91.62 204 THR A N 1
ATOM 1582 C CA . THR A 1 204 ? 7.143 8.074 -15.960 1.00 91.62 204 THR A CA 1
ATOM 1583 C C . THR A 1 204 ? 8.216 9.084 -15.588 1.00 91.62 204 THR A C 1
ATOM 1585 O O . THR A 1 204 ? 7.907 10.239 -15.289 1.00 91.62 204 THR A O 1
ATOM 1588 N N . ALA A 1 205 ? 9.472 8.662 -15.620 1.00 91.31 205 ALA A N 1
ATOM 1589 C CA . ALA A 1 205 ? 10.623 9.547 -15.561 1.00 91.31 205 ALA A CA 1
ATOM 1590 C C . ALA A 1 205 ? 11.599 9.193 -16.684 1.00 91.31 205 ALA A C 1
ATOM 1592 O O . ALA A 1 205 ? 11.689 8.038 -17.105 1.00 91.31 205 ALA A O 1
ATOM 1593 N N . THR A 1 206 ? 12.324 10.201 -17.156 1.00 92.50 206 THR A N 1
ATOM 1594 C CA . THR A 1 206 ? 13.281 10.076 -18.252 1.00 92.50 206 THR A CA 1
ATOM 1595 C C . THR A 1 206 ? 14.610 10.672 -17.816 1.00 92.50 206 THR A C 1
ATOM 1597 O O . THR A 1 206 ? 14.654 11.815 -17.363 1.00 92.50 206 THR A O 1
ATOM 1600 N N . ILE A 1 207 ? 15.689 9.905 -17.957 1.00 88.56 207 ILE A N 1
ATOM 1601 C CA . ILE A 1 207 ? 17.052 10.309 -17.596 1.00 88.56 207 ILE A CA 1
ATOM 1602 C C . ILE A 1 207 ? 17.967 10.112 -18.800 1.00 88.56 207 ILE A C 1
ATOM 1604 O O . ILE A 1 207 ? 17.846 9.128 -19.526 1.00 88.56 207 ILE A O 1
ATOM 1608 N N . ALA A 1 208 ? 18.896 11.042 -19.008 1.00 90.62 208 ALA A N 1
ATOM 1609 C CA . ALA A 1 208 ? 19.953 10.887 -19.996 1.00 90.62 208 ALA A CA 1
ATOM 1610 C C . ALA A 1 208 ? 21.190 10.261 -19.336 1.00 90.62 208 ALA A C 1
ATOM 1612 O O . ALA A 1 208 ? 21.747 10.835 -18.401 1.00 90.62 208 ALA A O 1
ATOM 1613 N N . ASN A 1 209 ? 21.620 9.091 -19.807 1.00 92.88 209 ASN A N 1
ATOM 1614 C CA . ASN A 1 209 ? 22.798 8.399 -19.281 1.00 92.88 209 ASN A CA 1
ATOM 1615 C C . ASN A 1 209 ? 23.525 7.657 -20.413 1.00 92.88 209 ASN A C 1
ATOM 1617 O O . ASN A 1 209 ? 22.911 7.255 -21.404 1.00 92.88 209 ASN A O 1
ATOM 1621 N N . SER A 1 210 ? 24.841 7.493 -20.289 1.00 92.44 210 SER A N 1
ATOM 1622 C CA . SER A 1 210 ? 25.629 6.686 -21.226 1.00 92.44 210 SER A CA 1
ATOM 1623 C C . SER A 1 210 ? 25.615 5.195 -20.897 1.00 92.44 210 SER A C 1
ATOM 1625 O O . SER A 1 210 ? 25.842 4.364 -21.773 1.00 92.44 210 SER A O 1
ATOM 1627 N N . ASN A 1 211 ? 25.320 4.842 -19.646 1.00 95.69 211 ASN A N 1
ATOM 1628 C CA . ASN A 1 211 ? 25.108 3.471 -19.217 1.00 95.69 211 ASN A CA 1
ATOM 1629 C C . ASN A 1 211 ? 23.605 3.186 -19.126 1.00 95.69 211 ASN A C 1
ATOM 1631 O O . ASN A 1 211 ? 22.909 3.721 -18.264 1.00 95.69 211 ASN A O 1
ATOM 1635 N N . GLU A 1 212 ? 23.115 2.318 -20.009 1.00 95.06 212 GLU A N 1
ATOM 1636 C CA . GLU A 1 212 ? 21.689 2.005 -20.131 1.00 95.06 212 GLU A CA 1
ATOM 1637 C C . GLU A 1 212 ? 21.110 1.375 -18.861 1.00 95.06 212 GLU A C 1
ATOM 1639 O O . GLU A 1 212 ? 20.019 1.742 -18.434 1.00 95.06 212 GLU A O 1
ATOM 1644 N N . VAL A 1 213 ? 21.852 0.466 -18.224 1.00 94.38 213 VAL A N 1
ATOM 1645 C CA . VAL A 1 213 ? 21.392 -0.249 -17.025 1.00 94.38 213 VAL A CA 1
ATOM 1646 C C . VAL A 1 213 ? 21.317 0.698 -15.830 1.00 94.38 213 VAL A C 1
ATOM 1648 O O . VAL A 1 213 ? 20.316 0.710 -15.114 1.00 94.38 213 VAL A O 1
ATOM 1651 N N . ILE A 1 214 ? 22.350 1.523 -15.624 1.00 94.69 214 ILE A N 1
ATOM 1652 C CA . ILE A 1 214 ? 22.370 2.513 -14.536 1.00 94.69 214 ILE A CA 1
ATOM 1653 C C . ILE A 1 214 ? 21.285 3.568 -14.771 1.00 94.69 214 ILE A C 1
ATOM 1655 O O . ILE A 1 214 ? 20.454 3.785 -13.892 1.00 94.69 214 ILE A O 1
ATOM 1659 N N . GLY A 1 215 ? 21.231 4.159 -15.968 1.00 93.75 215 GLY A N 1
ATOM 1660 C CA . GLY A 1 215 ? 20.236 5.177 -16.305 1.00 93.75 215 GLY A CA 1
ATOM 1661 C C . GLY A 1 215 ? 18.801 4.658 -16.222 1.00 93.75 215 GLY A C 1
ATOM 1662 O O . GLY A 1 215 ? 17.925 5.353 -15.715 1.00 93.75 215 GLY A O 1
ATOM 1663 N N . GLY A 1 216 ? 18.554 3.416 -16.650 1.00 95.75 216 GLY A N 1
ATOM 1664 C CA . GLY A 1 216 ? 17.250 2.767 -16.522 1.00 95.75 216 GLY A CA 1
ATOM 1665 C C . GLY A 1 216 ? 16.831 2.560 -15.067 1.00 95.75 216 GLY A C 1
ATOM 1666 O O . GLY A 1 216 ? 15.678 2.817 -14.722 1.00 95.75 216 GLY A O 1
ATOM 1667 N N . LYS A 1 217 ? 17.756 2.142 -14.193 1.00 95.69 217 LYS A N 1
ATOM 1668 C CA . LYS A 1 217 ? 17.498 2.025 -12.748 1.00 95.69 217 LYS A CA 1
ATOM 1669 C C . LYS A 1 217 ? 17.230 3.379 -12.096 1.00 95.69 217 LYS A C 1
ATOM 1671 O O . LYS A 1 217 ? 16.306 3.492 -11.295 1.00 95.69 217 LYS A O 1
ATOM 1676 N N . GLU A 1 218 ? 18.003 4.407 -12.439 1.00 96.06 218 GLU A N 1
ATOM 1677 C CA . GLU A 1 218 ? 17.803 5.766 -11.925 1.00 96.06 218 GLU A CA 1
ATOM 1678 C C . GLU A 1 218 ? 16.443 6.331 -12.354 1.00 96.06 218 GLU A C 1
ATOM 1680 O O . GLU A 1 218 ? 15.702 6.853 -11.517 1.00 96.06 218 GLU A O 1
ATOM 1685 N N . ALA A 1 219 ? 16.078 6.162 -13.630 1.00 95.44 219 ALA A N 1
ATOM 1686 C CA . ALA A 1 219 ? 14.797 6.616 -14.159 1.00 95.44 219 ALA A CA 1
ATOM 1687 C C . ALA A 1 219 ? 13.639 5.888 -13.467 1.00 95.44 219 ALA A C 1
ATOM 1689 O O . ALA A 1 219 ? 12.674 6.517 -13.030 1.00 95.44 219 ALA A O 1
ATOM 1690 N N . LEU A 1 220 ? 13.759 4.570 -13.281 1.00 97.31 220 LEU A N 1
ATOM 1691 C CA . LEU A 1 220 ? 12.746 3.788 -12.581 1.00 97.31 220 LEU A CA 1
ATOM 1692 C C . LEU A 1 220 ? 12.602 4.212 -11.119 1.00 97.31 220 LEU A C 1
ATOM 1694 O O . LEU A 1 220 ? 11.488 4.453 -10.658 1.00 97.31 220 LEU A O 1
ATOM 1698 N N . LYS A 1 221 ? 13.720 4.397 -10.409 1.00 96.81 221 LYS A N 1
ATOM 1699 C CA . LYS A 1 221 ? 13.730 4.890 -9.028 1.00 96.81 221 LYS A CA 1
ATOM 1700 C C . LYS A 1 221 ? 13.044 6.250 -8.909 1.00 96.81 221 LYS A C 1
ATOM 1702 O O . LYS A 1 221 ? 12.290 6.463 -7.962 1.00 96.81 221 LYS A O 1
ATOM 1707 N N . GLN A 1 222 ? 13.274 7.167 -9.851 1.00 95.06 222 GLN A N 1
ATOM 1708 C CA . GLN A 1 222 ? 12.610 8.470 -9.859 1.00 95.06 222 GLN A CA 1
ATOM 1709 C C . GLN A 1 222 ? 11.097 8.334 -10.083 1.00 95.06 222 GLN A C 1
ATOM 1711 O O . GLN A 1 222 ? 10.325 8.919 -9.323 1.00 95.06 222 GLN A O 1
ATOM 1716 N N . ALA A 1 223 ? 10.669 7.525 -11.058 1.00 95.62 223 ALA A N 1
ATOM 1717 C CA . ALA A 1 223 ? 9.252 7.280 -11.325 1.00 95.62 223 ALA A CA 1
ATOM 1718 C C . ALA A 1 223 ? 8.537 6.654 -10.112 1.00 95.62 223 ALA A C 1
ATOM 1720 O O . ALA A 1 223 ? 7.501 7.162 -9.677 1.00 95.62 223 ALA A O 1
ATOM 1721 N N . VAL A 1 224 ? 9.126 5.610 -9.517 1.00 97.12 224 VAL A N 1
ATOM 1722 C CA . VAL A 1 224 ? 8.631 4.929 -8.304 1.00 97.12 224 VAL A CA 1
ATOM 1723 C C . VAL A 1 224 ? 8.555 5.889 -7.125 1.00 97.12 224 VAL A C 1
ATOM 1725 O O . VAL A 1 224 ? 7.536 5.945 -6.440 1.00 97.12 224 VAL A O 1
ATOM 1728 N N . SER A 1 225 ? 9.599 6.689 -6.917 1.00 95.62 225 SER A N 1
ATOM 1729 C CA . SER A 1 225 ? 9.661 7.690 -5.855 1.00 95.62 225 SER A CA 1
ATOM 1730 C C . SER A 1 225 ? 8.503 8.686 -5.950 1.00 95.62 225 SER A C 1
ATOM 1732 O O . SER A 1 225 ? 7.819 8.921 -4.951 1.00 95.62 225 SER A O 1
ATOM 1734 N N . THR A 1 226 ? 8.249 9.236 -7.141 1.00 92.62 226 THR A N 1
ATOM 1735 C CA . THR A 1 226 ? 7.154 10.188 -7.370 1.00 92.62 226 THR A CA 1
ATOM 1736 C C . THR A 1 226 ? 5.782 9.526 -7.248 1.00 92.62 226 THR A C 1
ATOM 1738 O O . THR A 1 226 ? 4.880 10.110 -6.649 1.00 92.62 226 THR A O 1
ATOM 1741 N N . ALA A 1 227 ? 5.613 8.306 -7.768 1.00 95.75 227 ALA A N 1
ATOM 1742 C CA . ALA A 1 227 ? 4.356 7.570 -7.645 1.00 95.75 227 ALA A CA 1
ATOM 1743 C C . ALA A 1 227 ? 4.042 7.236 -6.180 1.00 95.75 227 ALA A C 1
ATOM 1745 O O . ALA A 1 227 ? 2.912 7.396 -5.727 1.00 95.75 227 ALA A O 1
ATOM 1746 N N . CYS A 1 228 ? 5.056 6.834 -5.411 1.00 94.56 228 CYS A N 1
ATOM 1747 C CA . CYS A 1 228 ? 4.927 6.542 -3.989 1.00 94.56 228 CYS A CA 1
ATOM 1748 C C . CYS A 1 228 ? 4.518 7.783 -3.182 1.00 94.56 228 CYS A C 1
ATOM 1750 O O . CYS A 1 228 ? 3.626 7.681 -2.342 1.00 94.56 228 CYS A O 1
ATOM 1752 N N . ASP A 1 229 ? 5.096 8.958 -3.461 1.00 91.19 229 ASP A N 1
ATOM 1753 C CA . ASP A 1 229 ? 4.688 10.205 -2.794 1.00 91.19 229 ASP A CA 1
ATOM 1754 C C . ASP A 1 229 ? 3.212 10.535 -3.065 1.00 91.19 229 ASP A C 1
ATOM 1756 O O . ASP A 1 229 ? 2.487 10.938 -2.155 1.00 91.19 229 ASP A O 1
ATOM 1760 N N . GLU A 1 230 ? 2.741 10.322 -4.296 1.00 89.81 230 GLU A N 1
ATOM 1761 C CA . GLU A 1 230 ? 1.340 10.530 -4.662 1.00 89.81 230 GLU A CA 1
ATOM 1762 C C . GLU A 1 230 ? 0.402 9.532 -3.965 1.00 89.81 230 GLU A C 1
ATOM 1764 O O . GLU A 1 230 ? -0.602 9.952 -3.389 1.00 89.81 230 GLU A O 1
ATOM 1769 N N . ILE A 1 231 ? 0.754 8.240 -3.933 1.00 93.06 231 ILE A N 1
ATOM 1770 C CA . ILE A 1 231 ? 0.005 7.210 -3.192 1.00 93.06 231 ILE A CA 1
ATOM 1771 C C . ILE A 1 231 ? -0.067 7.560 -1.701 1.00 93.06 231 ILE A C 1
ATOM 1773 O O . ILE A 1 231 ? -1.146 7.541 -1.114 1.00 93.06 231 ILE A O 1
ATOM 1777 N N . ILE A 1 232 ? 1.059 7.929 -1.084 1.00 88.12 232 ILE A N 1
ATOM 1778 C CA . ILE A 1 232 ? 1.117 8.334 0.327 1.00 88.12 232 ILE A CA 1
ATOM 1779 C C . ILE A 1 232 ? 0.198 9.527 0.577 1.00 88.12 232 ILE A C 1
ATOM 1781 O O . ILE A 1 232 ? -0.571 9.518 1.537 1.00 88.12 232 ILE A O 1
ATOM 1785 N N . ASN A 1 233 ? 0.246 10.541 -0.286 1.00 85.88 233 ASN A N 1
ATOM 1786 C CA . ASN A 1 233 ? -0.602 11.718 -0.153 1.00 85.88 233 ASN A CA 1
ATOM 1787 C C . ASN A 1 233 ? -2.087 11.368 -0.292 1.00 85.88 233 ASN A C 1
ATOM 1789 O O . ASN A 1 233 ? -2.888 11.906 0.468 1.00 85.88 233 ASN A O 1
ATOM 1793 N N . GLN A 1 234 ? -2.464 10.454 -1.192 1.00 85.25 234 GLN A N 1
ATOM 1794 C CA . GLN A 1 234 ? -3.844 9.972 -1.322 1.00 85.25 234 GLN A CA 1
ATOM 1795 C C . GLN A 1 234 ? -4.288 9.177 -0.084 1.00 85.25 234 GLN A C 1
ATOM 1797 O O . GLN A 1 234 ? -5.340 9.472 0.477 1.00 85.25 234 GLN A O 1
ATOM 1802 N N . ILE A 1 235 ? -3.459 8.257 0.425 1.00 82.62 235 ILE A N 1
ATOM 1803 C CA . ILE A 1 235 ? -3.747 7.480 1.645 1.00 82.62 235 ILE A CA 1
ATOM 1804 C C . ILE A 1 235 ? -3.897 8.402 2.864 1.00 82.62 235 ILE A C 1
ATOM 1806 O O . ILE A 1 235 ? -4.841 8.260 3.651 1.00 82.62 235 ILE A O 1
ATOM 1810 N N . ILE A 1 236 ? -2.988 9.369 3.026 1.00 75.69 236 ILE A N 1
ATOM 1811 C CA . ILE A 1 236 ? -3.067 10.367 4.099 1.00 75.69 236 ILE A CA 1
ATOM 1812 C C . ILE A 1 236 ? -4.312 11.226 3.902 1.00 75.69 236 ILE A C 1
ATOM 1814 O O . ILE A 1 236 ? -5.050 11.423 4.859 1.00 75.69 236 ILE A O 1
ATOM 1818 N N . SER A 1 237 ? -4.593 11.689 2.685 1.00 70.00 237 SER A N 1
ATOM 1819 C CA . SER A 1 237 ? -5.774 12.507 2.400 1.00 70.00 237 SER A CA 1
ATOM 1820 C C . SER A 1 237 ? -7.060 11.751 2.686 1.00 70.00 237 SER A C 1
ATOM 1822 O O . SER A 1 237 ? -7.944 12.332 3.281 1.00 70.00 237 SER A O 1
ATOM 1824 N N . LEU A 1 238 ? -7.170 10.456 2.390 1.00 63.28 238 LEU A N 1
ATOM 1825 C CA . LEU A 1 238 ? -8.323 9.645 2.802 1.00 63.28 238 LEU A CA 1
ATOM 1826 C C . LEU A 1 238 ? -8.397 9.448 4.319 1.00 63.28 238 LEU A C 1
ATOM 1828 O O . LEU A 1 238 ? -9.484 9.371 4.883 1.00 63.28 238 LEU A O 1
ATOM 1832 N N . SER A 1 239 ? -7.255 9.412 5.001 1.00 53.91 239 SER A N 1
ATOM 1833 C CA . SER A 1 239 ? -7.202 9.347 6.466 1.00 53.91 239 SER A CA 1
ATOM 1834 C C . SER A 1 239 ? -7.528 10.692 7.136 1.00 53.91 239 SER A C 1
ATOM 1836 O O . SER A 1 239 ? -7.992 10.701 8.271 1.00 53.91 239 SER A O 1
ATOM 1838 N N . GLN A 1 240 ? -7.310 11.816 6.441 1.00 43.81 240 GLN A N 1
ATOM 1839 C CA . GLN A 1 240 ? -7.599 13.190 6.886 1.00 43.81 240 GLN A CA 1
ATOM 1840 C C . GLN A 1 240 ? -8.961 13.718 6.385 1.00 43.81 240 GLN A C 1
ATOM 1842 O O . GLN A 1 240 ? -9.514 14.635 6.990 1.00 43.81 240 GLN A O 1
ATOM 1847 N N . ASN A 1 241 ? -9.486 13.137 5.299 1.00 37.91 241 ASN A N 1
ATOM 1848 C CA . ASN A 1 241 ? -10.814 13.354 4.712 1.00 37.91 241 ASN A CA 1
ATOM 1849 C C . ASN A 1 241 ? -11.823 12.283 5.149 1.00 37.91 241 ASN A C 1
ATOM 1851 O O . ASN A 1 241 ? -13.014 12.429 4.880 1.00 37.91 241 ASN A O 1
ATOM 1855 N N . LYS A 1 242 ? -11.405 11.269 5.926 1.00 36.84 242 LYS A N 1
ATOM 1856 C CA . LYS A 1 242 ? -12.253 10.845 7.046 1.00 36.84 242 LYS A CA 1
ATOM 1857 C C . LYS A 1 242 ? -12.585 12.130 7.794 1.00 36.84 242 LYS A C 1
ATOM 1859 O O . LYS A 1 242 ? -11.636 12.854 8.094 1.00 36.84 242 LYS A O 1
ATOM 1864 N N . PRO A 1 243 ? -13.865 12.459 8.048 1.00 31.88 243 PRO A N 1
ATOM 1865 C CA . PRO A 1 243 ? -14.206 13.676 8.763 1.00 31.88 243 PRO A CA 1
ATOM 1866 C C . PRO A 1 243 ? -13.306 13.725 9.982 1.00 31.88 243 PRO A C 1
ATOM 1868 O O . PRO A 1 243 ? -13.320 12.795 10.794 1.00 31.88 243 PRO A O 1
ATOM 1871 N N . LYS A 1 244 ? -12.441 14.750 9.999 1.00 30.97 244 LYS A N 1
ATOM 1872 C CA . LYS A 1 244 ? -11.518 15.072 11.078 1.00 30.97 244 LYS A CA 1
ATOM 1873 C C . LYS A 1 244 ? -12.252 14.689 12.343 1.00 30.97 244 LYS A C 1
ATOM 1875 O O . LYS A 1 244 ? -13.326 15.251 12.582 1.00 30.97 244 LYS A O 1
ATOM 1880 N N . ALA A 1 245 ? -11.740 13.690 13.067 1.00 35.50 245 ALA A N 1
ATOM 1881 C CA . ALA A 1 245 ? -12.219 13.377 14.398 1.00 35.50 245 ALA A CA 1
ATOM 1882 C C . ALA A 1 245 ? -12.156 14.705 15.134 1.00 35.50 245 ALA A C 1
ATOM 1884 O O . ALA A 1 245 ? -11.085 15.200 15.488 1.00 35.50 245 ALA A O 1
ATOM 1885 N N . THR A 1 246 ? -13.309 15.361 15.183 1.00 33.97 246 THR A N 1
ATOM 1886 C CA . THR A 1 246 ? -13.435 16.671 15.763 1.00 33.97 246 THR A CA 1
ATOM 1887 C C . THR A 1 246 ? -13.256 16.331 17.217 1.00 33.97 246 THR A C 1
ATOM 1889 O O . THR A 1 246 ? -14.053 15.589 17.798 1.00 33.97 246 THR A O 1
ATOM 1892 N N . THR A 1 247 ? -12.121 16.749 17.755 1.00 40.12 247 THR A N 1
ATOM 1893 C CA . THR A 1 247 ? -11.891 16.946 19.175 1.00 40.12 247 THR A CA 1
ATOM 1894 C C . THR A 1 247 ? -13.140 17.645 19.715 1.00 40.12 247 THR A C 1
ATOM 1896 O O . THR A 1 247 ? -13.321 18.845 19.545 1.00 40.12 247 THR A O 1
ATOM 1899 N N . GLY A 1 248 ? -14.098 16.837 20.188 1.00 39.97 248 GLY A N 1
ATOM 1900 C CA . GLY A 1 248 ? -15.517 17.212 20.179 1.00 39.97 248 GLY A CA 1
ATOM 1901 C C . GLY A 1 248 ? -16.547 16.083 19.974 1.00 39.97 248 GLY A C 1
ATOM 1902 O O . GLY A 1 248 ? -17.730 16.380 19.878 1.00 39.97 248 GLY A O 1
ATOM 1903 N N . GLY A 1 249 ? -16.176 14.798 19.946 1.00 42.62 249 GLY A N 1
ATOM 1904 C CA . GLY A 1 249 ? -17.042 13.670 20.348 1.00 42.62 249 GLY A CA 1
ATOM 1905 C C . GLY A 1 249 ? -18.372 13.474 19.601 1.00 42.62 249 GLY A C 1
ATOM 1906 O O . GLY A 1 249 ? -19.425 13.529 20.236 1.00 42.62 249 GLY A O 1
ATOM 1907 N N . GLY A 1 250 ? -18.344 13.230 18.292 1.00 56.53 250 GLY A N 1
ATOM 1908 C CA . GLY A 1 250 ? -19.492 12.736 17.522 1.00 56.53 250 GLY A CA 1
ATOM 1909 C C . GLY A 1 250 ? -19.095 12.318 16.100 1.00 56.53 250 GLY A C 1
ATOM 1910 O O . GLY A 1 250 ? -18.379 13.066 15.444 1.00 56.53 250 GLY A O 1
ATOM 1911 N N . ILE A 1 251 ? -19.518 11.137 15.646 1.00 66.25 251 ILE A N 1
ATOM 1912 C CA . ILE A 1 251 ? -19.472 10.674 14.252 1.00 66.25 251 ILE A CA 1
ATOM 1913 C C . ILE A 1 251 ? -20.791 11.008 13.555 1.00 66.25 251 ILE A C 1
ATOM 1915 O O . ILE A 1 251 ? -21.834 11.017 14.204 1.00 66.25 251 ILE A O 1
ATOM 1919 N N . ASN A 1 252 ? -20.761 11.253 12.245 1.00 81.12 252 ASN A N 1
ATOM 1920 C CA . ASN A 1 252 ? -21.983 11.364 11.452 1.00 81.12 252 ASN A CA 1
ATOM 1921 C C . ASN A 1 252 ? -22.329 9.995 10.855 1.00 81.12 252 ASN A C 1
ATOM 1923 O O . ASN A 1 252 ? -21.480 9.384 10.211 1.00 81.12 252 ASN A O 1
ATOM 1927 N N . LEU A 1 253 ? -23.554 9.528 11.079 1.00 83.81 253 LEU A N 1
ATOM 1928 C CA . LEU A 1 253 ? -24.092 8.258 10.599 1.00 83.81 253 LEU A CA 1
ATOM 1929 C C . LEU A 1 253 ? -25.332 8.500 9.747 1.00 83.81 253 LEU A C 1
ATOM 1931 O O . LEU A 1 253 ? -26.106 9.416 10.027 1.00 83.81 253 LEU A O 1
ATOM 1935 N N . GLU A 1 254 ? -25.554 7.637 8.761 1.00 88.69 254 GLU A N 1
ATOM 1936 C CA . GLU A 1 254 ? -26.812 7.590 8.017 1.00 88.69 254 GLU A CA 1
ATOM 1937 C C . GLU A 1 254 ? -27.640 6.376 8.445 1.00 88.69 254 GLU A C 1
ATOM 1939 O O . GLU A 1 254 ? -27.126 5.264 8.537 1.00 88.69 254 GLU A O 1
ATOM 1944 N N . ILE A 1 255 ? -28.927 6.575 8.731 1.00 91.62 255 ILE A N 1
ATOM 1945 C CA . ILE A 1 255 ? -29.867 5.477 8.969 1.00 91.62 255 ILE A CA 1
ATOM 1946 C C . ILE A 1 255 ? -30.910 5.468 7.867 1.00 91.62 255 ILE A C 1
ATOM 1948 O O . ILE A 1 255 ? -31.671 6.426 7.733 1.00 91.62 255 ILE A O 1
ATOM 1952 N N . LEU A 1 256 ? -30.983 4.359 7.137 1.00 90.81 256 LEU A N 1
ATOM 1953 C CA . LEU A 1 256 ? -32.118 4.051 6.277 1.00 90.81 256 LEU A CA 1
ATOM 1954 C C . LEU A 1 256 ? -33.207 3.384 7.122 1.00 90.81 256 LEU A C 1
ATOM 1956 O O . LEU A 1 256 ? -32.976 2.325 7.709 1.00 90.81 256 LEU A O 1
ATOM 1960 N N . VAL A 1 257 ? -34.378 4.014 7.195 1.00 91.44 257 VAL A N 1
ATOM 1961 C CA . VAL A 1 257 ? -35.542 3.530 7.945 1.00 91.44 257 VAL A CA 1
ATOM 1962 C C . VAL A 1 257 ? -36.628 3.106 6.963 1.00 91.44 257 VAL A C 1
ATOM 1964 O O . VAL A 1 257 ? -37.272 3.956 6.354 1.00 91.44 257 VAL A O 1
ATOM 1967 N N . GLU A 1 258 ? -36.834 1.800 6.829 1.00 85.50 258 GLU A N 1
ATOM 1968 C CA . GLU A 1 258 ? -37.859 1.168 5.989 1.00 85.50 258 GLU A CA 1
ATOM 1969 C C . GLU A 1 258 ? -39.107 0.792 6.802 1.00 85.50 258 GLU A C 1
ATOM 1971 O O . GLU A 1 258 ? -39.034 0.603 8.020 1.00 85.50 258 GLU A O 1
ATOM 1976 N N . GLY A 1 259 ? -40.259 0.633 6.142 1.00 82.62 259 GLY A N 1
ATOM 1977 C CA . GLY A 1 259 ? -41.537 0.375 6.820 1.00 82.62 259 GLY A CA 1
ATOM 1978 C C . GLY A 1 259 ? -42.078 1.608 7.552 1.00 82.62 259 GLY A C 1
ATOM 1979 O O . GLY A 1 259 ? -42.832 1.487 8.518 1.00 82.62 259 GLY A O 1
ATOM 1980 N N . ALA A 1 260 ? -41.657 2.801 7.123 1.00 77.12 260 ALA A N 1
ATOM 1981 C CA . ALA A 1 260 ? -41.964 4.084 7.753 1.00 77.12 260 ALA A CA 1
ATOM 1982 C C . ALA A 1 260 ? -43.204 4.776 7.152 1.00 77.12 260 ALA A C 1
ATOM 1984 O O . ALA A 1 260 ? -43.400 5.973 7.347 1.00 77.12 260 ALA A O 1
ATOM 1985 N N . SER A 1 261 ? -44.051 4.031 6.436 1.00 76.06 261 SER A N 1
ATOM 1986 C CA . SER A 1 261 ? -45.302 4.523 5.835 1.00 76.06 261 SER A CA 1
ATOM 1987 C C . SER A 1 261 ? -46.310 5.075 6.858 1.00 76.06 261 SER A C 1
ATOM 1989 O O . SER A 1 261 ? -47.128 5.934 6.529 1.00 76.06 261 SER A O 1
ATOM 1991 N N . SER A 1 262 ? -46.228 4.643 8.122 1.00 84.44 262 SER A N 1
ATOM 1992 C CA . SER A 1 262 ? -46.926 5.278 9.245 1.00 84.44 262 SER A CA 1
ATOM 1993 C C . SER A 1 262 ? -46.085 6.415 9.825 1.00 84.44 262 SER A C 1
ATOM 1995 O O . SER A 1 262 ? -45.081 6.177 10.505 1.00 84.44 262 SER A O 1
ATOM 1997 N N . LEU A 1 263 ? -46.541 7.657 9.624 1.00 82.81 263 LEU A N 1
ATOM 1998 C CA . LEU A 1 263 ? -45.898 8.848 10.189 1.00 82.81 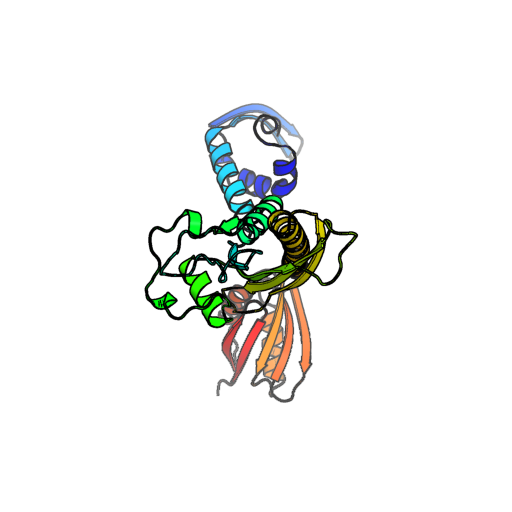263 LEU A CA 1
ATOM 1999 C C . LEU A 1 263 ? -45.757 8.749 11.716 1.00 82.81 263 LEU A C 1
ATOM 2001 O O . LEU A 1 263 ? -44.708 9.085 12.259 1.00 82.81 263 LEU A O 1
ATOM 2005 N N . ALA A 1 264 ? -46.765 8.199 12.400 1.00 85.94 264 ALA A N 1
ATOM 2006 C CA . ALA A 1 264 ? -46.742 8.023 13.850 1.00 85.94 264 ALA A CA 1
ATOM 2007 C C . ALA A 1 264 ? -45.593 7.107 14.316 1.00 85.94 264 ALA A C 1
ATOM 2009 O O . ALA A 1 264 ? -44.932 7.397 15.314 1.00 85.94 264 ALA A O 1
ATOM 2010 N N . TYR A 1 265 ? -45.308 6.022 13.584 1.00 89.69 265 TYR A N 1
ATOM 2011 C CA . TYR A 1 265 ? -44.201 5.119 13.920 1.00 89.69 265 TYR A CA 1
ATOM 2012 C C . TYR A 1 265 ? -42.844 5.760 13.642 1.00 89.69 265 TYR A C 1
ATOM 2014 O O . TYR A 1 265 ? -41.923 5.642 14.451 1.00 89.69 265 TYR A O 1
ATOM 2022 N N . PHE A 1 266 ? -42.726 6.487 12.531 1.00 88.94 266 PHE A N 1
ATOM 2023 C CA . PHE A 1 266 ? -41.499 7.191 12.178 1.00 88.94 266 PHE A CA 1
ATOM 2024 C C . PHE A 1 266 ? -41.163 8.324 13.161 1.00 88.94 266 PHE A C 1
ATOM 2026 O O . PHE A 1 266 ? -40.005 8.477 13.566 1.00 88.94 266 PHE A O 1
ATOM 2033 N N . GLU A 1 267 ? -42.164 9.085 13.606 1.00 89.19 267 GLU A N 1
ATOM 2034 C CA . GLU A 1 267 ? -42.001 10.117 14.633 1.00 89.19 267 GLU A CA 1
ATOM 2035 C C . GLU A 1 267 ? -41.594 9.512 15.980 1.00 89.19 267 GLU A C 1
ATOM 2037 O O . GLU A 1 267 ? -40.639 9.985 16.604 1.00 89.19 267 GLU A O 1
ATOM 2042 N N . ALA A 1 268 ? -42.253 8.428 16.402 1.00 89.56 268 ALA A N 1
ATOM 2043 C CA . ALA A 1 268 ? -41.909 7.715 17.629 1.00 89.56 268 ALA A CA 1
ATOM 2044 C C . ALA A 1 268 ? -40.483 7.135 17.583 1.00 89.56 268 ALA A C 1
ATOM 2046 O O . ALA A 1 268 ? -39.736 7.253 18.557 1.00 89.56 268 ALA A O 1
ATOM 2047 N N . PHE A 1 269 ? -40.065 6.579 16.441 1.00 92.81 269 PHE A N 1
ATOM 2048 C CA . PHE A 1 269 ? -38.695 6.109 16.228 1.00 92.81 269 PHE A CA 1
ATOM 2049 C C . PHE A 1 269 ? -37.680 7.258 16.302 1.00 92.81 269 PHE A C 1
ATOM 2051 O O . PHE A 1 269 ? -36.704 7.186 17.048 1.00 92.81 269 PHE A O 1
ATOM 2058 N N . THR A 1 270 ? -37.937 8.357 15.588 1.00 91.12 270 THR A N 1
ATOM 2059 C CA . THR A 1 270 ? -37.064 9.542 15.574 1.00 91.12 270 THR A CA 1
ATOM 2060 C C . THR A 1 270 ? -36.929 10.156 16.967 1.00 91.12 270 THR A C 1
ATOM 2062 O O . THR A 1 270 ? -35.850 10.614 17.347 1.00 91.12 270 THR A O 1
ATOM 2065 N N . LYS A 1 271 ? -38.009 10.147 17.757 1.00 90.94 271 LYS A N 1
ATOM 2066 C CA . LYS A 1 271 ? -37.994 10.583 19.155 1.00 90.94 271 LYS A CA 1
ATOM 2067 C C . LYS A 1 271 ? -37.101 9.683 20.013 1.00 90.94 271 LYS A C 1
ATOM 2069 O O . LYS A 1 271 ? -36.200 10.197 20.671 1.00 90.94 271 LYS A O 1
ATOM 2074 N N . ALA A 1 272 ? -37.277 8.363 19.950 1.00 90.19 272 ALA A N 1
ATOM 2075 C CA . ALA A 1 272 ? -36.445 7.421 20.704 1.00 90.19 272 ALA A CA 1
ATOM 2076 C C . ALA A 1 272 ? -34.955 7.525 20.333 1.00 90.19 272 ALA A C 1
ATOM 2078 O O . ALA A 1 272 ? -34.079 7.408 21.193 1.00 90.19 272 ALA A O 1
ATOM 2079 N N . LEU A 1 273 ? -34.669 7.793 19.058 1.00 91.88 273 LEU A N 1
ATOM 2080 C CA . LEU A 1 273 ? -33.321 8.026 18.559 1.00 91.88 273 LEU A CA 1
ATOM 2081 C C . LEU A 1 273 ? -32.711 9.308 19.149 1.00 91.88 273 LEU A C 1
ATOM 2083 O O . LEU A 1 273 ? -31.587 9.270 19.637 1.00 91.88 273 LEU A O 1
ATOM 2087 N N . LYS A 1 274 ? -33.456 10.421 19.188 1.00 90.88 274 LYS A N 1
ATOM 2088 C CA . LYS A 1 274 ? -33.017 11.672 19.842 1.00 90.88 274 LYS A CA 1
ATOM 2089 C C . LYS A 1 274 ? -32.769 11.505 21.346 1.00 90.88 274 LYS A C 1
ATOM 2091 O O . LYS A 1 274 ? -31.910 12.178 21.899 1.00 90.88 274 LYS A O 1
ATOM 2096 N N . GLU A 1 275 ? -33.503 10.607 21.996 1.00 90.62 275 GLU A N 1
ATOM 2097 C CA . GLU A 1 275 ? -33.362 10.262 23.419 1.00 90.62 275 GLU A CA 1
ATOM 2098 C C . GLU A 1 275 ? -32.312 9.163 23.679 1.00 90.62 275 GLU A C 1
ATOM 2100 O O . GLU A 1 275 ? -32.208 8.632 24.789 1.00 90.62 275 GLU A O 1
ATOM 2105 N N . THR A 1 276 ? -31.570 8.733 22.659 1.00 88.50 276 THR A N 1
ATOM 2106 C CA . THR A 1 276 ? -30.502 7.744 22.825 1.00 88.50 276 THR A CA 1
ATOM 2107 C C . THR A 1 276 ? -29.230 8.438 23.299 1.00 88.50 276 THR A C 1
ATOM 2109 O O . THR A 1 276 ? -28.778 9.409 22.693 1.00 88.50 276 THR A O 1
ATOM 2112 N N . GLU A 1 277 ? -28.647 7.950 24.396 1.00 82.69 277 GLU A N 1
ATOM 2113 C CA . GLU A 1 277 ? -27.434 8.537 24.963 1.00 82.69 277 GLU A CA 1
ATOM 2114 C C . GLU A 1 277 ? -26.310 8.554 23.922 1.00 82.69 277 GLU A C 1
ATOM 2116 O O . GLU A 1 277 ? -26.038 7.562 23.252 1.00 82.69 277 GLU A O 1
ATOM 2121 N N . GLY A 1 278 ? -25.676 9.714 23.765 1.00 80.75 278 GLY A N 1
ATOM 2122 C CA . GLY A 1 278 ? -24.652 9.937 22.751 1.00 80.75 278 GLY A CA 1
ATOM 2123 C C . GLY A 1 278 ? -25.187 10.495 21.432 1.00 80.75 278 GLY A C 1
ATOM 2124 O O . GLY A 1 278 ? -24.400 11.073 20.686 1.00 80.75 278 GLY A O 1
ATOM 2125 N N . VAL A 1 279 ? -26.490 10.435 21.142 1.00 87.31 279 VAL A N 1
ATOM 2126 C CA . VAL A 1 279 ? -27.062 11.128 19.975 1.00 87.31 279 VAL A CA 1
ATOM 2127 C C . VAL A 1 279 ? -27.115 12.630 20.257 1.00 87.31 279 VAL A C 1
ATOM 2129 O O . VAL A 1 279 ? -27.745 13.086 21.205 1.00 87.31 279 VAL A O 1
ATOM 2132 N N . LYS A 1 280 ? -26.412 13.410 19.436 1.00 82.75 280 LYS A N 1
ATOM 2133 C CA . LYS A 1 280 ? -26.345 14.876 19.529 1.00 82.75 280 LYS A CA 1
ATOM 2134 C C . LYS A 1 280 ? -27.342 15.562 18.611 1.00 82.75 280 LYS A C 1
ATOM 2136 O O . LYS A 1 280 ? -27.898 16.593 18.969 1.00 82.75 280 LYS A O 1
ATOM 2141 N N . GLU A 1 281 ? -27.527 15.018 17.414 1.00 84.12 281 GLU A N 1
ATOM 2142 C CA . GLU A 1 281 ? -28.397 15.604 16.401 1.00 84.12 281 GLU A CA 1
ATOM 2143 C C . GLU A 1 281 ? -29.001 14.504 15.528 1.00 84.12 281 GLU A C 1
ATOM 2145 O O . GLU A 1 281 ? -28.330 13.517 15.230 1.00 84.12 281 GLU A O 1
ATOM 2150 N N . VAL A 1 282 ? -30.254 14.695 15.108 1.00 89.38 282 VAL A N 1
ATOM 2151 C CA . VAL A 1 282 ? -30.951 13.857 14.124 1.00 89.38 282 VAL A CA 1
ATOM 2152 C C . VAL A 1 282 ? -31.647 14.778 13.126 1.00 89.38 282 VAL A C 1
ATOM 2154 O O . VAL A 1 282 ? -32.484 15.593 13.521 1.00 89.38 282 VAL A O 1
ATOM 2157 N N . LYS A 1 283 ? -31.320 14.635 11.842 1.00 87.06 283 LYS A N 1
ATOM 2158 C CA . LYS A 1 283 ? -31.910 15.369 10.716 1.00 87.06 283 LYS A CA 1
ATOM 2159 C C . LYS A 1 283 ? -32.487 14.389 9.705 1.00 87.06 283 LYS A C 1
ATOM 2161 O O . LYS A 1 283 ? -31.892 13.351 9.442 1.00 87.06 283 LYS A O 1
ATOM 2166 N N . ILE A 1 284 ? -33.618 14.736 9.102 1.00 84.56 284 ILE A N 1
ATOM 2167 C CA . ILE A 1 284 ? -34.146 13.988 7.958 1.00 84.56 284 ILE A CA 1
ATOM 2168 C C . ILE A 1 284 ? -33.384 14.471 6.724 1.00 84.56 284 ILE A C 1
ATOM 2170 O O . ILE A 1 284 ? -33.389 15.665 6.430 1.00 84.56 284 ILE A O 1
ATOM 2174 N N . LYS A 1 285 ? -32.688 13.555 6.052 1.00 80.50 285 LYS A N 1
ATOM 2175 C CA . LYS A 1 285 ? -31.919 13.826 4.833 1.00 80.50 285 LYS A CA 1
ATOM 2176 C C . LYS A 1 285 ? -32.791 13.628 3.596 1.00 80.50 285 LYS A C 1
ATOM 2178 O O . LYS A 1 285 ? -32.795 14.478 2.714 1.00 80.50 285 LYS A O 1
ATOM 2183 N N . GLU A 1 286 ? -33.555 12.539 3.565 1.00 77.69 286 GLU A N 1
ATOM 2184 C CA . GLU A 1 286 ? -34.472 12.206 2.473 1.00 77.69 286 GLU A CA 1
ATOM 2185 C C . GLU A 1 286 ? -35.772 11.644 3.042 1.00 77.69 286 GLU A C 1
ATOM 2187 O O . GLU A 1 286 ? -35.754 10.889 4.018 1.00 77.69 286 GLU A O 1
ATOM 2192 N N . MET A 1 287 ? -36.891 12.018 2.421 1.00 81.12 287 MET A N 1
ATOM 2193 C CA . MET A 1 287 ? -38.223 11.556 2.794 1.00 81.12 287 MET A CA 1
ATOM 2194 C C . MET A 1 287 ? -38.854 10.814 1.617 1.00 81.12 287 MET A C 1
ATOM 2196 O O . MET A 1 287 ? -39.013 11.386 0.539 1.00 81.12 287 MET A O 1
ATOM 2200 N N . GLY A 1 288 ? -39.193 9.546 1.825 1.00 77.00 288 GLY A N 1
ATOM 2201 C CA . GLY A 1 288 ? -39.832 8.678 0.839 1.00 77.00 288 GLY A CA 1
ATOM 2202 C C . GLY A 1 288 ? -41.142 8.095 1.366 1.00 77.00 288 GLY A C 1
ATOM 2203 O O . GLY A 1 288 ? -41.511 8.289 2.520 1.00 77.00 288 GLY A O 1
ATOM 2204 N N . VAL A 1 289 ? -41.870 7.379 0.504 1.00 72.81 289 VAL A N 1
ATOM 2205 C CA . VAL A 1 289 ? -43.214 6.857 0.831 1.00 72.81 289 VAL A CA 1
ATOM 2206 C C . VAL A 1 289 ? -43.169 5.736 1.881 1.00 72.81 289 VAL A C 1
ATOM 2208 O O . VAL A 1 289 ? -44.045 5.670 2.737 1.00 72.81 289 VAL A O 1
ATOM 2211 N N . ASP A 1 290 ? -42.152 4.871 1.833 1.00 78.62 290 ASP A N 1
ATOM 2212 C CA . ASP A 1 290 ? -41.976 3.757 2.787 1.00 78.62 290 ASP A CA 1
ATOM 2213 C C . ASP A 1 290 ? -40.552 3.664 3.366 1.00 78.62 290 ASP A C 1
ATOM 2215 O O . ASP A 1 290 ? -40.301 2.910 4.307 1.00 78.62 290 ASP A O 1
ATOM 2219 N N . ALA A 1 291 ? -39.622 4.462 2.834 1.00 84.38 291 ALA A N 1
ATOM 2220 C CA . ALA A 1 291 ? -38.236 4.522 3.273 1.00 84.38 291 ALA A CA 1
ATOM 2221 C C . ALA A 1 291 ? -37.800 5.978 3.460 1.00 84.38 291 ALA A C 1
ATOM 2223 O O . ALA A 1 291 ? -38.026 6.811 2.584 1.00 84.38 291 ALA A O 1
ATOM 2224 N N . ASN A 1 292 ? -37.167 6.275 4.593 1.00 83.44 292 ASN A N 1
ATOM 2225 C CA . ASN A 1 292 ? -36.654 7.601 4.933 1.00 83.44 292 ASN A CA 1
ATOM 2226 C C . ASN A 1 292 ? -35.185 7.502 5.348 1.00 83.44 292 ASN A C 1
ATOM 2228 O O . ASN A 1 292 ? -34.805 6.564 6.050 1.00 83.44 292 ASN A O 1
ATOM 2232 N N . THR A 1 293 ? -34.375 8.493 4.978 1.00 86.25 293 THR A N 1
ATOM 2233 C CA . THR A 1 293 ? -32.953 8.547 5.345 1.00 86.25 293 THR A CA 1
ATOM 2234 C C . THR A 1 293 ? -32.740 9.604 6.423 1.00 86.25 293 THR A C 1
ATOM 2236 O O . THR A 1 293 ? -33.053 10.781 6.227 1.00 86.25 293 THR A O 1
ATOM 2239 N N . LEU A 1 294 ? -32.180 9.200 7.562 1.00 89.25 294 LEU A N 1
ATOM 2240 C CA . LEU A 1 294 ? -31.813 10.077 8.674 1.00 89.25 294 LEU A CA 1
ATOM 2241 C C . LEU A 1 294 ? -30.300 10.292 8.712 1.00 89.25 294 LEU A C 1
ATOM 2243 O O . LEU A 1 294 ? -29.539 9.334 8.645 1.00 89.25 294 LEU A O 1
ATOM 2247 N N . ALA A 1 295 ? -29.866 11.534 8.893 1.00 86.69 295 ALA A N 1
ATOM 2248 C CA . ALA A 1 295 ? -28.492 11.889 9.225 1.00 86.69 295 ALA A CA 1
ATOM 2249 C C . ALA A 1 295 ? -28.376 12.140 10.734 1.00 86.69 295 ALA A C 1
ATOM 2251 O O . ALA A 1 295 ? -29.157 12.904 11.308 1.00 86.69 295 ALA A O 1
ATOM 2252 N N . ILE A 1 296 ? -27.404 11.503 11.382 1.00 88.12 296 ILE A N 1
ATOM 2253 C CA . ILE A 1 296 ? -27.271 11.482 12.840 1.00 88.12 296 ILE A CA 1
ATOM 2254 C C . ILE A 1 296 ? -25.862 11.870 13.238 1.00 88.12 296 ILE A C 1
ATOM 2256 O O . ILE A 1 296 ? -24.914 11.247 12.784 1.00 88.12 296 ILE A O 1
ATOM 2260 N N . SER A 1 297 ? -25.722 12.814 14.164 1.00 84.00 297 SER A N 1
ATOM 2261 C CA . SER A 1 297 ? -24.461 13.036 14.872 1.00 84.00 297 SER A CA 1
ATOM 2262 C C . SER A 1 297 ? -24.472 12.238 16.176 1.00 84.00 297 SER A C 1
ATOM 2264 O O . SER A 1 297 ? -25.267 12.534 17.067 1.00 84.00 297 SER A O 1
ATOM 2266 N N . PHE A 1 298 ? -23.572 11.269 16.335 1.00 82.44 298 PHE A N 1
ATOM 2267 C CA . PHE A 1 298 ? -23.545 10.326 17.455 1.00 82.44 298 PHE A CA 1
ATOM 2268 C C . PHE A 1 298 ? -22.166 10.216 18.121 1.00 82.44 298 PHE A C 1
ATOM 2270 O O . PHE A 1 298 ? -21.161 9.969 17.471 1.00 82.44 298 PHE A O 1
ATOM 2277 N N . LYS A 1 299 ? -22.086 10.352 19.443 1.00 79.50 299 LYS A N 1
ATOM 2278 C CA . LYS A 1 299 ? -20.872 10.207 20.257 1.00 79.50 299 LYS A CA 1
ATOM 2279 C C . LYS A 1 299 ? -20.565 8.724 20.508 1.00 79.50 299 LYS A C 1
ATOM 2281 O O . LYS A 1 299 ? -20.855 8.207 21.580 1.00 79.50 299 LYS A O 1
ATOM 2286 N N . GLY A 1 300 ? -19.951 8.056 19.534 1.00 73.44 300 GLY A N 1
ATOM 2287 C CA . GLY A 1 300 ? -19.540 6.652 19.642 1.00 73.44 300 GLY A CA 1
ATOM 2288 C C . GLY A 1 300 ? -19.242 6.037 18.276 1.00 73.44 300 GLY A C 1
ATOM 2289 O O . GLY A 1 300 ? -18.834 6.754 17.368 1.00 73.44 300 GLY A O 1
ATOM 2290 N N . ILE A 1 301 ? -19.453 4.727 18.134 1.00 74.31 301 ILE A N 1
ATOM 2291 C CA . ILE A 1 301 ? -19.390 3.998 16.854 1.00 74.31 301 ILE A CA 1
ATOM 2292 C C . ILE A 1 301 ? -20.791 3.526 16.433 1.00 74.31 301 ILE A C 1
ATOM 2294 O O . ILE A 1 301 ? -21.691 3.427 17.270 1.00 74.31 301 ILE A O 1
ATOM 2298 N N . SER A 1 302 ? -20.993 3.197 15.155 1.00 74.50 302 SER A N 1
ATOM 2299 C CA . SER A 1 302 ? -22.287 2.713 14.634 1.00 74.50 302 SER A CA 1
ATOM 2300 C C . SER A 1 302 ? -22.817 1.495 15.395 1.00 74.50 302 SER A C 1
ATOM 2302 O O . SER A 1 302 ? -24.001 1.438 15.728 1.00 74.50 302 SER A O 1
ATOM 2304 N N . LYS A 1 303 ? -21.926 0.569 15.771 1.00 76.75 303 LYS A N 1
ATOM 2305 C CA . LYS A 1 303 ? -22.268 -0.613 16.570 1.00 76.75 303 LYS A CA 1
ATOM 2306 C C . LYS A 1 303 ? -22.870 -0.259 17.934 1.00 76.75 303 LYS A C 1
ATOM 2308 O O . LYS A 1 303 ? -23.896 -0.821 18.297 1.00 76.75 303 LYS A O 1
ATOM 2313 N N . SER A 1 304 ? -22.296 0.702 18.660 1.00 80.62 304 SER A N 1
ATOM 2314 C CA . SER A 1 304 ? -22.832 1.106 19.969 1.00 80.62 304 SER A CA 1
ATOM 2315 C C . SER A 1 304 ? -24.177 1.830 19.849 1.00 80.62 304 SER A C 1
ATOM 2317 O O . SER A 1 304 ? -25.005 1.727 20.747 1.00 80.62 304 SER A O 1
ATOM 2319 N N . LEU A 1 305 ? -24.428 2.527 18.730 1.00 85.88 305 LEU A N 1
ATOM 2320 C CA . LEU A 1 305 ? -25.751 3.090 18.451 1.00 85.88 305 LEU A CA 1
ATOM 2321 C C . LEU A 1 305 ? -26.781 1.981 18.193 1.00 85.88 305 LEU A C 1
ATOM 2323 O O . LEU A 1 305 ? -27.882 2.044 18.733 1.00 85.88 305 LEU A O 1
ATOM 2327 N N . ALA A 1 306 ? -26.422 0.956 17.413 1.00 82.25 306 ALA A N 1
ATOM 2328 C CA . ALA A 1 306 ? -27.288 -0.198 17.179 1.00 82.25 306 ALA A CA 1
ATOM 2329 C C . ALA A 1 306 ? -27.631 -0.918 18.493 1.00 82.25 306 ALA A C 1
ATOM 2331 O O . ALA A 1 306 ? -28.800 -1.169 18.768 1.00 82.25 306 ALA A O 1
ATOM 2332 N N . GLU A 1 307 ? -26.630 -1.178 19.337 1.00 79.12 307 GLU A N 1
ATOM 2333 C CA . GLU A 1 307 ? -26.816 -1.784 20.661 1.00 79.12 307 GLU A CA 1
ATOM 2334 C C . GLU A 1 307 ? -27.739 -0.937 21.548 1.00 79.12 307 GLU A C 1
ATOM 2336 O O . GLU A 1 307 ? -28.668 -1.471 22.150 1.00 79.12 307 GLU A O 1
ATOM 2341 N N . ALA A 1 308 ? -27.554 0.386 21.574 1.00 83.50 308 ALA A N 1
ATOM 2342 C CA . ALA A 1 308 ? -28.413 1.281 22.343 1.00 83.50 308 ALA A CA 1
ATOM 2343 C C . ALA A 1 308 ? -29.864 1.283 21.825 1.00 83.50 308 ALA A C 1
ATOM 2345 O O . ALA A 1 308 ? -30.800 1.239 22.624 1.00 83.50 308 ALA A O 1
ATOM 2346 N N . LEU A 1 309 ? -30.068 1.265 20.503 1.00 87.25 309 LEU A N 1
ATOM 2347 C CA . LEU A 1 309 ? -31.399 1.181 19.894 1.00 87.25 309 LEU A CA 1
ATOM 2348 C C . LEU A 1 309 ? -32.106 -0.142 20.206 1.00 87.25 309 LEU A C 1
ATOM 2350 O O . LEU A 1 309 ? -33.313 -0.136 20.433 1.00 87.25 309 LEU A O 1
ATOM 2354 N N . MET A 1 310 ? -31.368 -1.251 20.302 1.00 84.06 310 MET A N 1
ATOM 2355 C CA . MET A 1 310 ? -3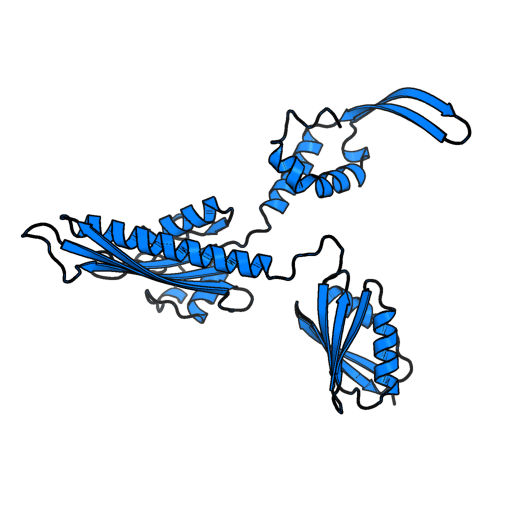1.921 -2.555 20.693 1.00 84.06 310 MET A CA 1
ATOM 2356 C C . MET A 1 310 ? -32.441 -2.581 22.139 1.00 84.06 310 MET A C 1
ATOM 2358 O O . MET A 1 310 ? -33.275 -3.421 22.470 1.00 84.06 310 MET A O 1
ATOM 2362 N N . THR A 1 311 ? -31.989 -1.662 23.002 1.00 83.50 311 THR A N 1
ATOM 2363 C CA . THR A 1 311 ? -32.513 -1.528 24.376 1.00 83.50 311 THR A CA 1
ATOM 2364 C C . THR A 1 311 ? -33.796 -0.696 24.466 1.00 83.50 311 THR A C 1
ATOM 2366 O O . THR A 1 311 ? -34.446 -0.683 25.514 1.00 83.50 311 THR A O 1
ATOM 2369 N N . LYS A 1 312 ? -34.187 0.007 23.392 1.00 84.25 312 LYS A N 1
ATOM 2370 C CA . LYS A 1 312 ? -35.401 0.832 23.373 1.00 84.25 312 LYS A CA 1
ATOM 2371 C C . LYS A 1 312 ? -36.642 -0.045 23.207 1.00 84.25 312 LYS A C 1
ATOM 2373 O O . LYS A 1 312 ? -36.676 -0.965 22.394 1.00 84.25 312 LYS A O 1
ATOM 2378 N N . GLN A 1 313 ? -37.688 0.277 23.962 1.00 84.56 313 GLN A N 1
ATOM 2379 C CA . GLN A 1 313 ? -38.994 -0.364 23.837 1.00 84.56 313 GLN A CA 1
ATOM 2380 C C . GLN A 1 313 ? -39.952 0.563 23.093 1.00 84.56 313 GLN A C 1
ATOM 2382 O O . GLN A 1 313 ? -40.065 1.743 23.414 1.00 84.56 313 GLN A O 1
ATOM 2387 N N . PHE A 1 314 ? -40.649 0.006 22.109 1.00 87.69 314 PHE A N 1
ATOM 2388 C CA . PHE A 1 314 ? -41.676 0.689 21.330 1.00 87.69 314 PHE A CA 1
ATOM 2389 C C . PHE A 1 314 ? -43.010 -0.026 21.564 1.00 87.69 314 PHE A C 1
ATOM 2391 O O . PHE A 1 314 ? -43.073 -1.255 21.484 1.00 87.69 314 PHE A O 1
ATOM 2398 N N . GLU A 1 315 ? -44.072 0.711 21.888 1.00 83.38 315 GLU A N 1
ATOM 2399 C CA . GLU A 1 315 ? -45.363 0.113 22.268 1.00 83.38 315 GLU A CA 1
ATOM 2400 C C . GLU A 1 315 ? -46.087 -0.511 21.068 1.00 83.38 315 GLU A C 1
ATOM 2402 O O . GLU A 1 315 ? -46.528 -1.654 21.137 1.00 83.38 315 GLU A O 1
ATOM 2407 N N . GLN A 1 316 ? -46.147 0.212 19.946 1.00 86.31 316 GLN A N 1
ATOM 2408 C CA . GLN A 1 316 ? -46.977 -0.136 18.782 1.00 86.31 316 GLN A CA 1
ATOM 2409 C C . GLN A 1 316 ? -46.211 -0.829 17.643 1.00 86.31 316 GLN A C 1
ATOM 2411 O O . GLN A 1 316 ? -46.804 -1.270 16.661 1.00 86.31 316 GLN A O 1
ATOM 2416 N N . PHE A 1 317 ? -44.886 -0.916 17.740 1.00 92.12 317 PHE A N 1
ATOM 2417 C CA . PHE A 1 317 ? -44.034 -1.534 16.725 1.00 92.12 317 PHE A CA 1
ATOM 2418 C C . PHE A 1 317 ? -42.773 -2.130 17.357 1.00 92.12 317 PHE A C 1
ATOM 2420 O O . PHE A 1 317 ? -42.519 -1.981 18.550 1.00 92.12 317 PHE A O 1
ATOM 2427 N N . GLY A 1 318 ? -41.999 -2.861 16.569 1.00 88.56 318 GLY A N 1
ATOM 2428 C CA . GLY A 1 318 ? -40.626 -3.256 16.847 1.00 88.56 318 GLY A CA 1
ATOM 2429 C C . GLY A 1 318 ? -39.700 -2.755 15.743 1.00 88.56 318 GLY A C 1
ATOM 2430 O O . GLY A 1 318 ? -40.152 -2.273 14.704 1.00 88.56 318 GLY A O 1
ATOM 2431 N N . ILE A 1 319 ? -38.396 -2.877 15.966 1.00 91.25 319 ILE A N 1
ATOM 2432 C CA . ILE A 1 319 ? -37.380 -2.554 14.964 1.00 91.25 319 ILE A CA 1
ATOM 2433 C C . ILE A 1 319 ? -36.574 -3.806 14.624 1.00 91.25 319 ILE A C 1
ATOM 2435 O O . ILE A 1 319 ? -36.296 -4.626 15.496 1.00 91.25 319 ILE A O 1
ATOM 2439 N N . ASN A 1 320 ? -36.190 -3.941 13.359 1.00 86.06 320 ASN A N 1
ATOM 2440 C CA . ASN A 1 320 ? -35.239 -4.941 12.890 1.00 86.06 320 ASN A CA 1
ATOM 2441 C C . ASN A 1 320 ? -34.042 -4.233 12.257 1.00 86.06 320 ASN A C 1
ATOM 2443 O O . ASN A 1 320 ? -34.173 -3.642 11.186 1.00 86.06 320 ASN A O 1
ATOM 2447 N N . ILE A 1 321 ? -32.891 -4.284 12.924 1.00 86.81 321 ILE A N 1
ATOM 2448 C CA . ILE A 1 321 ? -31.625 -3.770 12.398 1.00 86.81 321 ILE A CA 1
ATOM 2449 C C . ILE A 1 321 ? -30.985 -4.902 11.593 1.00 86.81 321 ILE A C 1
ATOM 2451 O O . ILE A 1 321 ? -30.514 -5.874 12.177 1.00 86.81 321 ILE A O 1
ATOM 2455 N N . TYR A 1 322 ? -30.996 -4.798 10.265 1.00 77.69 322 TYR A N 1
ATOM 2456 C CA . TYR A 1 322 ? -30.523 -5.873 9.385 1.00 77.69 322 TYR A CA 1
ATOM 2457 C C . TYR A 1 322 ? -29.148 -5.594 8.762 1.00 77.69 322 TYR A C 1
ATOM 2459 O O . TYR A 1 322 ? -28.529 -6.506 8.220 1.00 77.69 322 TYR A O 1
ATOM 2467 N N . GLU A 1 323 ? -28.646 -4.360 8.866 1.00 70.25 323 GLU A N 1
ATOM 2468 C CA . GLU A 1 323 ? -27.294 -3.998 8.439 1.00 70.25 323 GLU A CA 1
ATOM 2469 C C . GLU A 1 323 ? -26.687 -2.958 9.388 1.00 70.25 323 GLU A C 1
ATOM 2471 O O . GLU A 1 323 ? -27.337 -1.973 9.750 1.00 70.25 323 GLU A O 1
ATOM 2476 N N . VAL A 1 324 ? -25.425 -3.179 9.767 1.00 75.38 324 VAL A N 1
ATOM 2477 C CA . VAL A 1 324 ? -24.601 -2.248 10.546 1.00 75.38 324 VAL A CA 1
ATOM 2478 C C . VAL A 1 324 ? -23.267 -2.090 9.827 1.00 75.38 324 VAL A C 1
ATOM 2480 O O . VAL A 1 324 ? -22.535 -3.066 9.676 1.00 75.38 324 VAL A O 1
ATOM 2483 N N . SER A 1 325 ? -22.946 -0.873 9.395 1.00 71.44 325 SER A N 1
ATOM 2484 C CA . SER A 1 325 ? -21.675 -0.533 8.750 1.00 71.44 325 SER A CA 1
ATOM 2485 C C . SER A 1 325 ? -20.959 0.576 9.520 1.00 71.44 325 SER A C 1
ATOM 2487 O O . SER A 1 325 ? -21.521 1.172 10.439 1.00 71.44 325 SER A O 1
ATOM 2489 N N . ASP A 1 326 ? -19.722 0.899 9.148 1.00 66.75 326 ASP A N 1
ATOM 2490 C CA . ASP A 1 326 ? -18.984 2.017 9.758 1.00 66.75 326 ASP A CA 1
ATOM 2491 C C . ASP A 1 326 ? -19.624 3.387 9.468 1.00 66.75 326 ASP A C 1
ATOM 2493 O O . ASP A 1 326 ? -19.365 4.358 10.179 1.00 66.75 326 ASP A O 1
ATOM 2497 N N . THR A 1 327 ? -20.460 3.471 8.429 1.00 70.31 327 THR A N 1
ATOM 2498 C CA . THR A 1 327 ? -21.077 4.714 7.948 1.00 70.31 327 THR A CA 1
ATOM 2499 C C . THR A 1 327 ? -22.565 4.823 8.274 1.00 70.31 327 THR A C 1
ATOM 2501 O O . THR A 1 327 ? -23.132 5.909 8.141 1.00 70.31 327 THR A O 1
ATOM 2504 N N . GLY A 1 328 ? -23.217 3.746 8.729 1.00 84.12 328 GLY A N 1
ATOM 2505 C CA . GLY A 1 328 ? -24.658 3.781 8.935 1.00 84.12 328 GLY A CA 1
ATOM 2506 C C . GLY A 1 328 ? -25.322 2.494 9.411 1.00 84.12 328 GLY A C 1
ATOM 2507 O O . GLY A 1 328 ? -24.675 1.495 9.725 1.00 84.12 328 GLY A O 1
ATOM 2508 N N . LEU A 1 329 ? -26.652 2.550 9.480 1.00 87.62 329 LEU A N 1
ATOM 2509 C CA . LEU A 1 329 ? -27.532 1.444 9.858 1.00 87.62 329 LEU A CA 1
ATOM 2510 C C . LEU A 1 329 ? -28.654 1.305 8.828 1.00 87.62 329 LEU A C 1
ATOM 2512 O O . LEU A 1 329 ? -29.160 2.307 8.319 1.00 87.62 329 LEU A O 1
ATOM 2516 N N . LYS A 1 330 ? -29.107 0.076 8.585 1.00 87.00 330 LYS A N 1
ATOM 2517 C CA . LYS A 1 330 ? -30.382 -0.162 7.900 1.00 87.00 330 LYS A CA 1
ATOM 2518 C C . LYS A 1 330 ? -31.357 -0.850 8.836 1.00 87.00 330 LYS A C 1
ATOM 2520 O O . LYS A 1 330 ? -31.042 -1.874 9.450 1.00 87.00 330 LYS A O 1
ATOM 2525 N N . ILE A 1 331 ? -32.524 -0.235 8.977 1.00 91.06 331 ILE A N 1
ATOM 2526 C CA . ILE A 1 331 ? -33.521 -0.588 9.980 1.00 91.06 331 ILE A CA 1
ATOM 2527 C C . ILE A 1 331 ? -34.879 -0.692 9.307 1.00 91.06 331 ILE A C 1
ATOM 2529 O O . ILE A 1 331 ? -35.255 0.167 8.516 1.00 91.06 331 ILE A O 1
ATOM 2533 N N . LYS A 1 332 ? -35.642 -1.717 9.678 1.00 89.81 332 LYS A N 1
ATOM 2534 C CA . LYS A 1 332 ? -37.042 -1.867 9.295 1.00 89.81 332 LYS A CA 1
ATOM 2535 C C . LYS A 1 332 ? -37.952 -1.754 10.513 1.00 89.81 332 LYS A C 1
ATOM 2537 O O . LYS A 1 332 ? -37.748 -2.463 11.499 1.00 89.81 332 LYS A O 1
ATOM 2542 N N . ILE A 1 333 ? -38.952 -0.881 10.440 1.00 91.31 333 ILE A N 1
ATOM 2543 C CA . ILE A 1 333 ? -40.042 -0.780 11.415 1.00 91.31 333 ILE A CA 1
ATOM 2544 C C . ILE A 1 333 ? -41.035 -1.917 11.143 1.00 91.31 333 ILE A C 1
ATOM 2546 O O . ILE A 1 333 ? -41.458 -2.132 10.008 1.00 91.31 333 ILE A O 1
ATOM 2550 N N . ILE A 1 334 ? -41.393 -2.665 12.187 1.00 89.81 334 ILE A N 1
ATOM 2551 C CA . ILE A 1 334 ? -42.299 -3.817 12.112 1.00 89.81 334 ILE A CA 1
ATOM 2552 C C . ILE A 1 334 ? -43.494 -3.552 13.036 1.00 89.81 334 ILE A C 1
ATOM 2554 O O . ILE A 1 334 ? -43.303 -3.539 14.252 1.00 89.81 334 ILE A O 1
ATOM 2558 N N . PRO A 1 335 ? -44.714 -3.342 12.515 1.00 87.31 335 PRO A N 1
ATOM 2559 C CA . PRO A 1 335 ? -45.900 -3.150 13.348 1.00 87.31 335 PRO A CA 1
ATOM 2560 C C . PRO A 1 335 ? -46.123 -4.327 14.305 1.00 87.31 335 PRO A C 1
ATOM 2562 O O . PRO A 1 335 ? -45.955 -5.488 13.925 1.00 87.31 335 PRO A O 1
ATOM 2565 N N . LYS A 1 336 ? -46.507 -4.026 15.548 1.00 82.75 336 LYS A N 1
ATOM 2566 C CA . LYS A 1 336 ? -47.033 -5.023 16.482 1.00 82.75 336 LYS A CA 1
ATOM 2567 C C . LYS A 1 336 ? -48.541 -5.038 16.274 1.00 82.75 336 LYS A C 1
ATOM 2569 O O . LYS A 1 336 ? -49.194 -4.043 16.571 1.00 82.75 336 LYS A O 1
ATOM 2574 N N . ASN A 1 337 ? -49.051 -6.112 15.680 1.00 62.25 337 ASN A N 1
ATOM 2575 C CA . ASN A 1 337 ? -50.494 -6.331 15.586 1.00 62.25 337 ASN A CA 1
ATOM 2576 C C . ASN A 1 337 ? -51.130 -6.390 16.976 1.00 62.25 337 ASN A C 1
ATOM 2578 O O . ASN A 1 337 ? -50.484 -6.972 17.880 1.00 62.25 337 ASN A O 1
#